Protein AF-A0A7X8LIZ5-F1 (afdb_monomer_lite)

Structure (mmCIF, N/CA/C/O backbone):
data_AF-A0A7X8LIZ5-F1
#
_entry.id   AF-A0A7X8LIZ5-F1
#
loop_
_atom_site.group_PDB
_atom_site.id
_atom_site.type_symbol
_atom_site.label_atom_id
_atom_site.label_alt_id
_atom_site.label_comp_id
_atom_site.label_asym_id
_atom_site.label_entity_id
_atom_site.label_seq_id
_atom_site.pdbx_PDB_ins_code
_atom_site.Cartn_x
_atom_site.Cartn_y
_atom_site.Cartn_z
_atom_site.occupancy
_atom_site.B_iso_or_equiv
_atom_site.auth_seq_id
_atom_site.auth_comp_id
_atom_site.auth_asym_id
_atom_site.auth_atom_id
_atom_site.pdbx_PDB_model_num
ATOM 1 N N . MET A 1 1 ? -57.431 -31.730 31.245 1.00 37.66 1 MET A N 1
ATOM 2 C CA . MET A 1 1 ? -57.256 -30.293 31.539 1.00 37.66 1 MET A CA 1
ATOM 3 C C . MET A 1 1 ? -56.469 -29.709 30.371 1.00 37.66 1 MET A C 1
ATOM 5 O O . MET A 1 1 ? -55.293 -30.008 30.241 1.00 37.66 1 MET A O 1
ATOM 9 N N . ILE A 1 2 ? -57.157 -29.045 29.441 1.00 42.53 2 ILE A N 1
ATOM 10 C CA . ILE A 1 2 ? -56.603 -28.523 28.180 1.00 42.53 2 ILE A CA 1
ATOM 11 C C . ILE A 1 2 ? -56.516 -27.001 28.349 1.00 42.53 2 ILE A C 1
ATOM 13 O O . ILE A 1 2 ? -57.560 -26.400 28.629 1.00 42.53 2 ILE A O 1
ATOM 17 N N . PRO A 1 3 ? -55.340 -26.357 28.233 1.00 37.97 3 PRO A N 1
ATOM 18 C CA . PRO A 1 3 ? -55.280 -24.910 28.277 1.00 37.97 3 PRO A CA 1
ATOM 19 C C . PRO A 1 3 ? -55.725 -24.318 26.941 1.00 37.97 3 PRO A C 1
ATOM 21 O O . PRO A 1 3 ? -55.345 -24.759 25.859 1.00 37.97 3 PRO A O 1
ATOM 24 N N . ARG A 1 4 ? -56.593 -23.322 27.088 1.00 34.84 4 ARG A N 1
ATOM 25 C CA . ARG A 1 4 ? -57.314 -22.575 26.067 1.00 34.84 4 ARG A CA 1
ATOM 26 C C . ARG A 1 4 ? -56.395 -21.556 25.395 1.00 34.84 4 ARG A C 1
ATOM 28 O O . ARG A 1 4 ? -55.631 -20.869 26.066 1.00 34.84 4 ARG A O 1
ATOM 35 N N . HIS A 1 5 ? -56.523 -21.450 24.077 1.00 35.16 5 HIS A N 1
ATOM 36 C CA . HIS A 1 5 ? -55.862 -20.450 23.247 1.00 35.16 5 HIS A CA 1
ATOM 37 C C . HIS A 1 5 ? -56.330 -19.034 23.598 1.00 35.16 5 HIS A C 1
ATOM 39 O O . HIS A 1 5 ? -57.531 -18.776 23.680 1.00 35.16 5 HIS A O 1
ATOM 45 N N . LEU A 1 6 ? -55.371 -18.119 23.749 1.00 29.11 6 LEU A N 1
ATOM 46 C CA . LEU A 1 6 ? -55.603 -16.681 23.806 1.00 29.11 6 LEU A CA 1
ATOM 47 C C . LEU A 1 6 ? -55.170 -16.082 22.462 1.00 29.11 6 LEU A C 1
ATOM 49 O O . LEU A 1 6 ? -53.981 -15.998 22.164 1.00 29.11 6 LEU A O 1
ATOM 53 N N . PHE A 1 7 ? -56.148 -15.713 21.639 1.00 32.91 7 PHE A N 1
ATOM 54 C CA . PHE A 1 7 ? -55.942 -14.906 20.440 1.00 32.91 7 PHE A CA 1
ATOM 55 C C . PHE A 1 7 ? -55.935 -13.432 20.853 1.00 32.91 7 PHE A C 1
ATOM 57 O O . PHE A 1 7 ? -56.940 -12.930 21.352 1.00 32.91 7 PHE A O 1
ATOM 64 N N . ILE A 1 8 ? -54.814 -12.744 20.635 1.00 37.16 8 ILE A N 1
ATOM 65 C CA . ILE A 1 8 ? -54.729 -11.285 20.735 1.00 37.16 8 ILE A CA 1
ATOM 66 C C . ILE A 1 8 ? -54.551 -10.756 19.308 1.00 37.16 8 ILE A C 1
ATOM 68 O O . ILE A 1 8 ? -53.471 -10.924 18.739 1.00 37.16 8 ILE A O 1
ATOM 72 N N . PRO A 1 9 ? -55.571 -10.131 18.695 1.00 36.66 9 PRO A N 1
ATOM 73 C CA . PRO A 1 9 ? -55.380 -9.404 17.458 1.00 36.66 9 PRO A CA 1
ATOM 74 C C . PRO A 1 9 ? -54.796 -8.040 17.831 1.00 36.66 9 PRO A C 1
ATOM 76 O O . PRO A 1 9 ? -55.525 -7.110 18.167 1.00 36.66 9 PRO A O 1
ATOM 79 N N . LEU A 1 10 ? -53.470 -7.915 17.815 1.00 34.19 10 LEU A N 1
ATOM 80 C CA . LEU A 1 10 ? -52.861 -6.594 17.720 1.00 34.19 10 LEU A CA 1
ATOM 81 C C . LEU A 1 10 ? -52.865 -6.209 16.245 1.00 34.19 10 LEU A C 1
ATOM 83 O O . LEU A 1 10 ? -52.198 -6.836 15.426 1.00 34.19 10 LEU A O 1
ATOM 87 N N . PHE A 1 11 ? -53.647 -5.177 15.932 1.00 38.75 11 PHE A N 1
ATOM 88 C CA . PHE A 1 11 ? -53.469 -4.331 14.762 1.00 38.75 11 PHE A CA 1
ATOM 89 C C . PHE A 1 11 ? -51.979 -3.977 14.650 1.00 38.75 11 PHE A C 1
ATOM 91 O O . PHE A 1 11 ? -51.497 -3.040 15.287 1.00 38.75 11 PHE A O 1
ATOM 98 N N . CYS A 1 12 ? -51.225 -4.734 13.855 1.00 33.12 12 CYS A N 1
ATOM 99 C CA . CYS 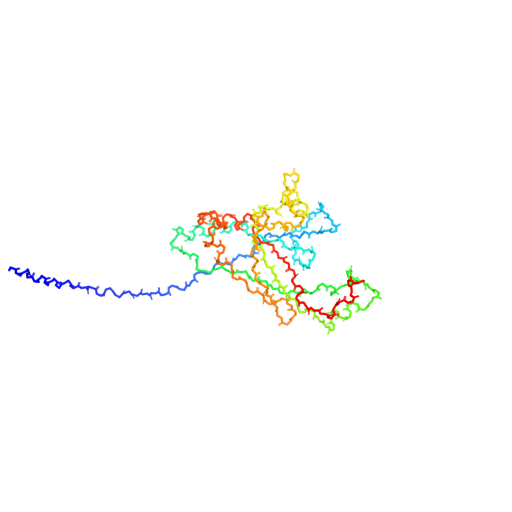A 1 12 ? -49.963 -4.244 13.342 1.00 33.12 12 CYS A CA 1
ATOM 100 C C . CYS A 1 12 ? -50.340 -3.113 12.394 1.00 33.12 12 CYS A C 1
ATOM 102 O O . CYS A 1 12 ? -50.762 -3.352 11.264 1.00 33.12 12 CYS A O 1
ATOM 104 N N . LEU A 1 13 ? -50.210 -1.879 12.882 1.00 34.44 13 LEU A N 1
ATOM 105 C CA . LEU A 1 13 ? -49.850 -0.753 12.037 1.00 34.44 13 LEU A CA 1
ATOM 106 C C . LEU A 1 13 ? -48.760 -1.261 11.094 1.00 34.44 13 LEU A C 1
ATOM 108 O O . LEU A 1 13 ? -47.615 -1.464 11.498 1.00 34.44 13 LEU A O 1
ATOM 112 N N . THR A 1 14 ? -49.133 -1.515 9.845 1.00 38.47 14 THR A N 1
ATOM 113 C CA . THR A 1 14 ? -48.195 -1.531 8.740 1.00 38.47 14 THR A CA 1
ATOM 114 C C . THR A 1 14 ? -47.651 -0.114 8.676 1.00 38.47 14 THR A C 1
ATOM 116 O O . THR A 1 14 ? -48.179 0.737 7.965 1.00 38.47 14 THR A O 1
ATOM 119 N N . LEU A 1 15 ? -46.629 0.170 9.485 1.00 38.16 15 LEU A N 1
ATOM 120 C CA . LEU A 1 15 ? -45.665 1.185 9.117 1.00 38.16 15 LEU A CA 1
ATOM 121 C C . LEU A 1 15 ? -45.219 0.769 7.717 1.00 38.16 15 LEU A C 1
ATOM 123 O O . LEU A 1 15 ? -44.706 -0.347 7.571 1.00 38.16 15 LEU A O 1
ATOM 127 N N . PRO A 1 16 ? -45.437 1.586 6.675 1.00 39.28 16 PRO A N 1
ATOM 128 C CA . PRO A 1 16 ? -44.619 1.420 5.503 1.00 39.28 16 PRO A CA 1
ATOM 129 C C . PRO A 1 16 ? -43.199 1.614 6.027 1.00 39.28 16 PRO A C 1
ATOM 131 O O . PRO A 1 16 ? -42.789 2.719 6.376 1.00 39.28 16 PRO A O 1
ATOM 134 N N . LEU A 1 17 ? -42.448 0.521 6.140 1.00 40.69 17 LEU A N 1
ATOM 135 C CA . LEU A 1 17 ? -41.013 0.590 5.963 1.00 40.69 17 LEU A CA 1
ATOM 136 C C . LEU A 1 17 ? -40.853 1.047 4.515 1.00 40.69 17 LEU A C 1
ATOM 138 O O . LEU A 1 17 ? -40.636 0.255 3.602 1.00 40.69 17 LEU A O 1
ATOM 142 N N . THR A 1 18 ? -41.009 2.349 4.295 1.00 42.28 18 THR A N 1
ATOM 143 C CA . THR A 1 18 ? -40.280 3.052 3.261 1.00 42.28 18 THR A CA 1
ATOM 144 C C . THR A 1 18 ? -38.822 2.841 3.635 1.00 42.28 18 THR A C 1
ATOM 146 O O . THR A 1 18 ? -38.189 3.656 4.303 1.00 42.28 18 THR A O 1
ATOM 149 N N . MET A 1 19 ? -38.298 1.678 3.248 1.00 41.81 19 MET A N 1
ATOM 150 C CA . MET A 1 19 ? -36.897 1.530 2.934 1.00 41.81 19 MET A CA 1
ATOM 151 C C . MET A 1 19 ? -36.655 2.494 1.780 1.00 41.81 19 MET A C 1
ATOM 153 O O . MET A 1 19 ? -36.669 2.115 0.612 1.00 41.81 19 MET A O 1
ATOM 157 N N . PHE A 1 20 ? -36.469 3.770 2.105 1.00 46.03 20 PHE A N 1
ATOM 158 C CA . PHE A 1 20 ? -35.594 4.581 1.295 1.00 46.03 20 PHE A CA 1
ATOM 159 C C . PHE A 1 20 ? -34.259 3.858 1.397 1.00 46.03 20 PHE A C 1
ATOM 161 O O . PHE A 1 20 ? -33.603 3.872 2.439 1.00 46.03 20 PHE A O 1
ATOM 168 N N . ALA A 1 21 ? -33.928 3.094 0.359 1.00 50.50 21 ALA A N 1
ATOM 169 C CA . ALA A 1 21 ? -32.554 2.719 0.124 1.00 50.50 21 ALA A CA 1
ATOM 170 C C . ALA A 1 21 ? -31.825 4.05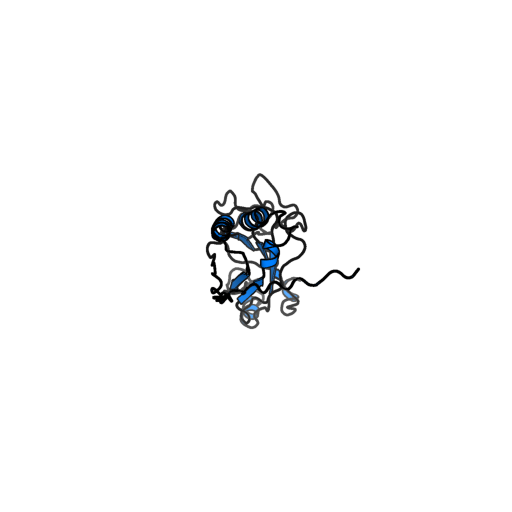1 -0.065 1.00 50.50 21 ALA A C 1
ATOM 172 O O . ALA A 1 21 ? -31.807 4.598 -1.163 1.00 50.50 21 ALA A O 1
ATOM 173 N N . ASN A 1 22 ? -31.351 4.638 1.036 1.00 67.31 22 ASN A N 1
ATOM 174 C CA . ASN A 1 22 ? -30.442 5.764 0.963 1.00 67.31 22 ASN A CA 1
ATOM 175 C C . ASN A 1 22 ? -29.267 5.275 0.126 1.00 67.31 22 ASN A C 1
ATOM 177 O O . ASN A 1 22 ? -28.684 4.231 0.436 1.00 67.31 22 ASN A O 1
ATOM 181 N N . GLU A 1 23 ? -28.978 5.988 -0.961 1.00 77.56 23 GLU A N 1
ATOM 182 C CA . GLU A 1 23 ? -27.804 5.693 -1.767 1.00 77.56 23 GLU A CA 1
ATOM 183 C C . GLU A 1 23 ? -26.573 5.665 -0.851 1.00 77.56 23 GLU A C 1
ATOM 185 O O . GLU A 1 23 ? -26.474 6.482 0.075 1.00 77.56 23 GLU A O 1
ATOM 190 N N . PRO A 1 24 ? -25.659 4.699 -1.047 1.00 86.19 24 PRO A N 1
ATOM 191 C CA . PRO A 1 24 ? -24.475 4.610 -0.215 1.00 86.19 24 PRO A CA 1
ATOM 192 C C . PRO A 1 24 ? -23.662 5.897 -0.361 1.00 86.19 24 PRO A C 1
ATOM 194 O O . PRO A 1 24 ? -23.306 6.299 -1.468 1.00 86.19 24 PRO A O 1
ATOM 197 N N . GLU A 1 25 ? -23.349 6.538 0.764 1.00 92.75 25 GLU A N 1
ATOM 198 C CA . GLU A 1 25 ? -22.439 7.677 0.754 1.00 92.75 25 GLU A CA 1
ATOM 199 C C . GLU A 1 25 ? -21.021 7.194 0.421 1.00 92.75 25 GLU A C 1
ATOM 201 O O . GLU A 1 25 ? -20.479 6.307 1.086 1.00 92.75 25 GLU A O 1
ATOM 206 N N . VAL A 1 26 ? -20.414 7.790 -0.607 1.00 94.31 26 VAL A N 1
ATOM 207 C CA . VAL A 1 26 ? -19.064 7.443 -1.063 1.00 94.31 26 VAL A CA 1
ATOM 208 C C . VAL A 1 26 ? -18.065 8.472 -0.549 1.00 94.31 26 VAL A C 1
ATOM 210 O O . VAL A 1 26 ? -18.098 9.640 -0.932 1.00 94.31 26 VAL A O 1
ATOM 213 N N . LEU A 1 27 ? -17.129 8.017 0.283 1.00 95.00 27 LEU A N 1
ATOM 214 C CA . LEU A 1 27 ? -15.962 8.798 0.683 1.00 95.00 27 LEU A CA 1
ATOM 215 C C . LEU A 1 27 ? -14.810 8.533 -0.289 1.00 95.00 27 LEU A C 1
ATOM 217 O O . LEU A 1 27 ? -14.462 7.379 -0.539 1.00 95.00 27 LEU A O 1
ATOM 221 N N . VAL A 1 28 ? -14.192 9.595 -0.804 1.00 95.50 28 VAL A N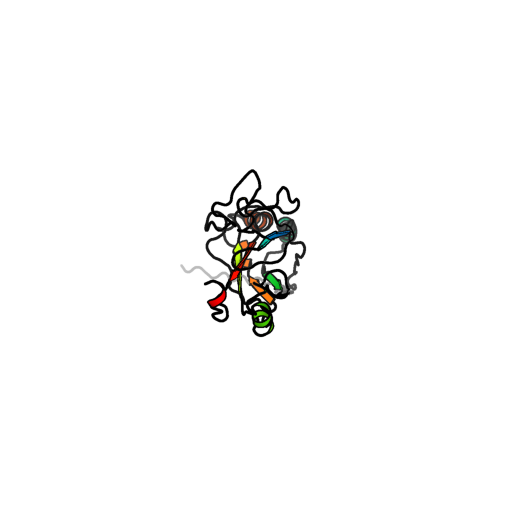 1
ATOM 222 C CA . VAL A 1 28 ? -13.036 9.502 -1.705 1.00 95.50 28 VAL A CA 1
ATOM 223 C C . VAL A 1 28 ? -11.823 10.142 -1.040 1.00 95.50 28 VAL A C 1
ATOM 225 O O . VAL A 1 28 ? -11.833 11.329 -0.723 1.00 95.50 28 VAL A O 1
ATOM 228 N N . PHE A 1 29 ? -10.759 9.359 -0.861 1.00 95.00 29 PHE A N 1
ATOM 229 C CA . PHE A 1 29 ? -9.500 9.813 -0.271 1.00 95.00 29 PHE A CA 1
ATOM 230 C C . PHE A 1 29 ? -8.416 9.893 -1.351 1.00 95.00 29 PHE A C 1
ATOM 232 O O . PHE A 1 29 ? -7.983 8.872 -1.880 1.00 95.00 29 PHE A O 1
ATOM 239 N N . THR A 1 30 ? -7.963 11.106 -1.680 1.00 91.88 30 THR A N 1
ATOM 240 C CA . THR A 1 30 ? -6.926 11.345 -2.708 1.00 91.88 30 THR A CA 1
ATOM 241 C C . THR A 1 30 ? -5.572 11.753 -2.130 1.00 91.88 30 THR A C 1
ATOM 243 O O . THR A 1 30 ? -4.556 11.659 -2.815 1.00 91.88 30 THR A O 1
ATOM 246 N N . ASN A 1 31 ? -5.538 12.190 -0.870 1.00 89.81 31 ASN A N 1
ATOM 247 C CA . ASN A 1 31 ? -4.342 12.712 -0.209 1.00 89.81 31 ASN A CA 1
ATOM 248 C C . ASN A 1 31 ? -3.533 11.580 0.441 1.00 89.81 31 ASN A C 1
ATOM 250 O O . ASN A 1 31 ? -3.369 11.532 1.658 1.00 89.81 31 ASN A O 1
ATOM 254 N N . ALA A 1 32 ? -3.066 10.640 -0.380 1.00 95.62 32 ALA A N 1
ATOM 255 C CA . ALA A 1 32 ? -2.171 9.587 0.078 1.00 95.62 32 ALA A CA 1
ATOM 256 C C . ALA A 1 32 ? -0.762 10.149 0.309 1.00 95.62 32 ALA A C 1
ATOM 258 O O . ALA A 1 32 ? -0.228 10.859 -0.548 1.00 95.62 32 ALA A O 1
ATOM 259 N N . GLN A 1 33 ? -0.138 9.766 1.421 1.00 97.69 33 GLN A N 1
ATOM 260 C CA . GLN A 1 33 ? 1.318 9.789 1.516 1.00 97.69 33 GLN A CA 1
ATOM 261 C C . GLN A 1 33 ? 1.877 8.576 0.781 1.00 97.69 33 GLN A C 1
ATOM 263 O O . GLN A 1 33 ? 1.290 7.491 0.832 1.00 97.69 33 GLN A O 1
ATOM 268 N N . SER A 1 34 ? 3.023 8.753 0.130 1.00 98.00 34 SER A N 1
ATOM 269 C CA . SER A 1 34 ? 3.722 7.674 -0.554 1.00 98.00 34 SER A CA 1
ATOM 270 C C . SER A 1 34 ? 5.219 7.693 -0.279 1.00 98.00 34 SER A C 1
ATOM 272 O O . SER A 1 34 ? 5.790 8.743 0.015 1.00 98.00 34 SER A O 1
ATOM 274 N N . ALA A 1 35 ? 5.849 6.526 -0.363 1.00 98.00 35 ALA A N 1
ATOM 275 C CA . ALA A 1 35 ? 7.298 6.382 -0.321 1.00 98.00 35 ALA A CA 1
ATOM 276 C C . ALA A 1 35 ? 7.727 5.152 -1.122 1.00 98.00 35 ALA A C 1
ATOM 278 O O . ALA A 1 35 ? 7.025 4.145 -1.117 1.00 98.00 35 ALA A O 1
ATOM 279 N N . VAL A 1 36 ? 8.878 5.204 -1.786 1.00 97.56 36 VAL A N 1
ATOM 280 C CA . VAL A 1 36 ? 9.470 4.029 -2.446 1.00 97.56 36 VAL A CA 1
ATOM 281 C C . VAL A 1 36 ? 10.646 3.516 -1.626 1.00 97.56 36 VAL A C 1
ATOM 283 O O . VAL A 1 36 ? 11.445 4.303 -1.125 1.00 97.56 36 VAL A O 1
ATOM 286 N N . LEU A 1 37 ? 10.762 2.195 -1.490 1.00 97.62 37 LEU A N 1
ATOM 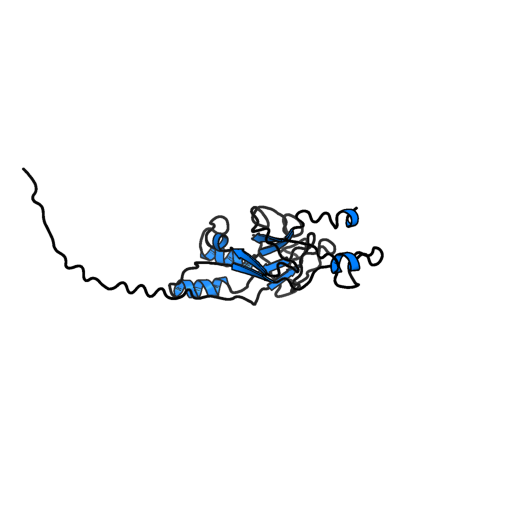287 C CA . LEU A 1 37 ? 11.938 1.578 -0.874 1.00 97.62 37 LEU A CA 1
ATOM 288 C C . LEU A 1 37 ? 12.886 1.093 -1.973 1.00 97.62 37 LEU A C 1
ATOM 290 O O . LEU A 1 37 ? 12.453 0.394 -2.888 1.00 97.62 37 LEU A O 1
ATOM 294 N N . ASP A 1 38 ? 14.172 1.438 -1.877 1.00 94.69 38 ASP A N 1
ATOM 295 C CA . ASP A 1 38 ? 15.170 1.096 -2.895 1.00 94.69 38 ASP A CA 1
ATOM 296 C C . ASP A 1 38 ? 16.280 0.183 -2.342 1.00 94.69 38 ASP A C 1
ATOM 298 O O . ASP A 1 38 ? 17.106 0.635 -1.545 1.00 94.69 38 ASP A O 1
ATOM 302 N N . PRO A 1 39 ? 16.371 -1.087 -2.786 1.00 92.75 39 PRO A N 1
ATOM 303 C CA . PRO A 1 39 ? 17.443 -1.989 -2.375 1.00 92.75 39 PRO A CA 1
ATOM 304 C C . PRO A 1 39 ? 18.811 -1.622 -2.965 1.00 92.75 39 PRO A C 1
ATOM 306 O O . PRO A 1 39 ? 19.797 -2.274 -2.631 1.00 92.75 39 PRO A O 1
ATOM 309 N N . ALA A 1 40 ? 18.916 -0.630 -3.852 1.00 91.44 40 ALA A N 1
ATOM 310 C CA . ALA A 1 40 ? 20.209 -0.104 -4.291 1.00 91.44 40 ALA A CA 1
ATOM 311 C C . ALA A 1 40 ? 20.746 0.994 -3.355 1.00 91.44 40 ALA A C 1
ATOM 313 O O . ALA A 1 40 ? 21.952 1.223 -3.312 1.00 91.44 40 ALA A O 1
ATOM 314 N N . ASN A 1 41 ? 19.869 1.650 -2.588 1.00 93.25 41 ASN A N 1
ATOM 315 C CA . ASN A 1 41 ? 20.193 2.791 -1.733 1.00 93.25 41 ASN A CA 1
ATOM 316 C C . ASN A 1 41 ? 19.534 2.607 -0.359 1.00 93.25 41 ASN A C 1
ATOM 318 O O . ASN A 1 41 ? 18.494 3.194 -0.065 1.00 93.25 41 ASN A O 1
ATOM 322 N N . TRP A 1 42 ? 20.128 1.752 0.478 1.00 92.69 42 TRP A N 1
ATOM 323 C CA . TRP A 1 42 ? 19.413 1.144 1.606 1.00 92.69 42 TRP A CA 1
ATOM 324 C C . TRP A 1 42 ? 18.918 2.134 2.671 1.00 92.69 42 TRP A C 1
ATOM 326 O O . TRP A 1 42 ? 17.882 1.906 3.297 1.00 92.69 42 TRP A O 1
ATOM 336 N N . ASP A 1 43 ? 19.646 3.232 2.859 1.00 93.31 43 ASP A N 1
ATOM 337 C CA . ASP A 1 43 ? 19.364 4.241 3.883 1.00 93.31 43 ASP A CA 1
ATOM 338 C C . ASP A 1 43 ? 18.799 5.543 3.295 1.00 93.31 43 ASP A C 1
ATOM 340 O O . ASP A 1 43 ? 18.560 6.501 4.027 1.00 93.31 43 ASP A O 1
ATOM 344 N N . ALA A 1 44 ? 18.567 5.591 1.979 1.00 95.50 44 ALA A N 1
ATOM 345 C CA . ALA A 1 44 ? 17.983 6.753 1.326 1.00 95.50 44 ALA A CA 1
ATOM 346 C C . ALA A 1 44 ? 16.445 6.665 1.349 1.00 95.50 44 ALA A C 1
ATOM 348 O O . ALA A 1 44 ? 15.883 5.669 0.883 1.00 95.50 44 ALA A O 1
ATOM 349 N N . PRO A 1 45 ? 15.743 7.688 1.865 1.00 96.44 45 PRO A N 1
ATOM 350 C CA . PRO A 1 45 ? 14.294 7.772 1.756 1.00 96.44 45 PRO A CA 1
ATOM 351 C C . PRO A 1 45 ? 13.863 8.359 0.402 1.00 96.44 45 PRO A C 1
ATOM 353 O O . PRO A 1 45 ? 14.494 9.279 -0.120 1.00 96.44 45 PRO A O 1
ATOM 356 N N . TYR A 1 46 ? 12.732 7.885 -0.128 1.00 96.75 46 TYR A N 1
ATOM 357 C CA . TYR A 1 46 ? 12.127 8.391 -1.370 1.00 96.75 46 TYR A CA 1
ATOM 358 C C . TYR A 1 46 ? 10.650 8.775 -1.161 1.00 96.75 46 TYR A C 1
ATOM 360 O O . TYR A 1 46 ? 9.758 8.102 -1.690 1.00 96.75 46 TYR A O 1
ATOM 368 N N . PRO A 1 47 ? 10.356 9.811 -0.351 1.00 97.31 47 PRO A N 1
ATOM 369 C CA . PRO A 1 47 ? 8.988 10.245 -0.082 1.00 97.31 47 PRO A CA 1
ATOM 370 C C . PRO A 1 47 ? 8.342 10.869 -1.327 1.00 97.31 47 PRO A C 1
ATOM 372 O O . PRO A 1 47 ? 9.018 11.448 -2.173 1.00 97.31 47 PRO A O 1
ATOM 375 N N . ASN A 1 48 ? 7.015 10.792 -1.419 1.00 95.25 48 ASN A N 1
ATOM 376 C CA . ASN A 1 48 ? 6.174 11.325 -2.503 1.00 95.25 48 ASN A CA 1
ATOM 377 C C . ASN A 1 48 ? 6.380 10.689 -3.889 1.00 95.25 48 ASN A C 1
ATOM 379 O O . ASN A 1 48 ? 5.672 11.040 -4.835 1.00 95.25 48 ASN A O 1
ATOM 383 N N . GLU A 1 49 ? 7.279 9.713 -4.012 1.00 94.06 49 GLU A N 1
ATOM 384 C CA . GLU A 1 49 ? 7.417 8.905 -5.220 1.00 94.06 49 GLU A CA 1
ATOM 385 C C . GLU A 1 49 ? 6.198 7.994 -5.425 1.00 94.06 49 GLU A C 1
ATOM 387 O O . GLU A 1 49 ? 5.546 7.566 -4.469 1.00 94.06 49 GLU A O 1
ATOM 392 N N . ARG A 1 50 ? 5.861 7.718 -6.691 1.00 92.88 50 ARG A N 1
ATOM 393 C CA . ARG A 1 50 ? 4.635 6.992 -7.091 1.00 92.88 50 ARG A CA 1
ATOM 394 C C . ARG A 1 50 ? 4.895 5.916 -8.143 1.00 92.88 50 ARG A C 1
ATOM 396 O O . ARG A 1 50 ? 4.090 5.701 -9.045 1.00 92.88 50 ARG A O 1
ATOM 403 N N . TYR A 1 51 ? 6.040 5.253 -8.049 1.00 92.19 51 TYR A N 1
ATOM 404 C CA . TYR A 1 51 ? 6.397 4.138 -8.920 1.00 92.19 51 TYR A CA 1
ATOM 405 C C . TYR A 1 51 ? 6.688 2.890 -8.093 1.00 92.19 51 TYR A C 1
ATOM 407 O O . TYR A 1 51 ? 7.029 2.981 -6.921 1.00 92.19 51 TYR A O 1
ATOM 415 N N . PHE A 1 52 ? 6.560 1.723 -8.713 1.00 93.12 52 PHE A N 1
ATOM 416 C CA . PHE A 1 52 ? 6.982 0.455 -8.133 1.00 93.12 52 PHE A CA 1
ATOM 417 C C . PHE A 1 52 ? 7.365 -0.526 -9.234 1.00 93.12 52 PHE A C 1
ATOM 419 O O . PHE A 1 52 ? 6.890 -0.432 -10.370 1.00 93.12 52 PHE A O 1
ATOM 426 N N . ASP A 1 53 ? 8.192 -1.496 -8.874 1.00 89.06 53 ASP A N 1
ATOM 427 C CA . ASP A 1 53 ? 8.548 -2.631 -9.717 1.00 89.06 53 ASP A CA 1
ATOM 428 C C . ASP A 1 53 ? 8.748 -3.893 -8.859 1.00 89.06 53 ASP A C 1
ATOM 430 O O . ASP A 1 53 ? 8.180 -4.009 -7.770 1.00 89.06 53 ASP A O 1
ATOM 434 N N . ALA A 1 54 ? 9.446 -4.896 -9.394 1.00 85.75 54 ALA A N 1
ATOM 435 C CA . ALA A 1 54 ? 9.667 -6.171 -8.721 1.00 85.75 54 ALA A CA 1
ATOM 436 C C . ALA A 1 54 ? 10.692 -6.077 -7.573 1.00 85.75 54 ALA A C 1
ATOM 438 O O . ALA A 1 54 ? 10.699 -6.931 -6.689 1.00 85.75 54 ALA A O 1
ATOM 439 N N . LEU A 1 55 ? 11.548 -5.054 -7.581 1.00 86.56 55 LEU A N 1
ATOM 440 C CA . LEU A 1 55 ? 12.608 -4.821 -6.599 1.00 86.56 55 LEU A CA 1
ATOM 441 C C . LEU A 1 55 ? 12.275 -3.660 -5.658 1.00 86.56 55 LEU A C 1
ATOM 443 O O . LEU A 1 55 ? 12.651 -3.697 -4.488 1.00 86.56 55 LEU A O 1
ATOM 447 N N . ARG A 1 56 ? 11.580 -2.637 -6.163 1.00 93.19 56 ARG A N 1
ATOM 448 C CA . ARG A 1 56 ? 11.263 -1.398 -5.444 1.00 93.19 56 ARG A CA 1
ATOM 449 C C . ARG A 1 56 ? 9.770 -1.331 -5.129 1.00 93.19 56 ARG A C 1
ATOM 451 O O . ARG A 1 56 ? 8.985 -1.000 -6.025 1.00 93.19 56 ARG A O 1
ATOM 458 N N . PRO A 1 57 ? 9.344 -1.655 -3.896 1.00 96.38 57 PRO A N 1
ATOM 459 C CA . PRO A 1 57 ? 7.954 -1.494 -3.509 1.00 96.38 57 PRO A CA 1
ATOM 460 C C . PRO A 1 57 ? 7.583 -0.028 -3.309 1.00 96.38 57 PRO A C 1
ATOM 462 O O . PRO A 1 57 ? 8.365 0.762 -2.776 1.00 96.38 57 PRO A O 1
ATOM 465 N N . LEU A 1 58 ? 6.332 0.284 -3.630 1.00 98.06 58 LEU A N 1
ATOM 466 C CA . LEU A 1 58 ? 5.671 1.522 -3.230 1.00 98.06 58 LEU A CA 1
ATOM 467 C C . LEU A 1 58 ? 4.924 1.295 -1.916 1.00 98.06 58 LEU A C 1
ATOM 469 O O . LEU A 1 58 ? 4.140 0.355 -1.801 1.00 98.06 58 LEU A O 1
ATOM 473 N N . LEU A 1 59 ? 5.119 2.176 -0.947 1.00 98.62 59 LEU A N 1
ATOM 474 C CA . LEU A 1 59 ? 4.290 2.283 0.245 1.00 98.62 59 LEU A CA 1
ATOM 475 C C . LEU A 1 59 ? 3.265 3.395 0.035 1.00 98.62 59 LEU A C 1
ATOM 477 O O . LEU A 1 59 ? 3.615 4.466 -0.464 1.00 98.62 59 LEU A O 1
ATOM 481 N N . ILE A 1 60 ? 2.016 3.158 0.431 1.00 98.25 60 ILE A N 1
ATOM 482 C CA . ILE A 1 60 ? 0.968 4.185 0.480 1.00 98.25 60 ILE A CA 1
ATOM 483 C C . ILE A 1 60 ? 0.211 4.129 1.802 1.00 98.25 60 ILE A C 1
ATOM 485 O O . ILE A 1 60 ? -0.078 3.048 2.313 1.00 98.25 60 ILE A O 1
ATOM 489 N N . ARG A 1 61 ? -0.131 5.291 2.354 1.00 97.44 61 ARG A N 1
ATOM 490 C CA . ARG A 1 61 ? -1.021 5.412 3.518 1.00 97.44 61 ARG A CA 1
ATOM 491 C C . ARG A 1 61 ? -1.879 6.668 3.401 1.00 97.44 61 ARG A C 1
ATOM 493 O O . ARG A 1 61 ? -1.560 7.565 2.621 1.00 97.44 61 ARG A O 1
ATOM 500 N N . TYR A 1 62 ? -2.952 6.741 4.182 1.00 97.06 62 TYR A N 1
ATOM 501 C CA . TYR A 1 62 ? -3.944 7.818 4.100 1.00 97.06 62 TYR A CA 1
ATOM 502 C C . TYR A 1 62 ? -4.136 8.485 5.467 1.00 97.06 62 TYR A C 1
ATOM 504 O O . TYR A 1 62 ? -5.063 8.114 6.186 1.00 97.06 62 TYR A O 1
ATOM 512 N N . PRO A 1 63 ? -3.280 9.450 5.849 1.00 96.50 63 PRO A N 1
ATOM 513 C CA . PRO A 1 63 ? -3.433 10.162 7.116 1.00 96.50 63 PRO A CA 1
ATOM 514 C C . PRO A 1 63 ? -4.819 10.818 7.245 1.00 96.50 63 PRO A C 1
ATOM 516 O O . PRO A 1 63 ? -5.312 11.423 6.292 1.00 96.50 63 PRO A O 1
ATOM 519 N N . GLY A 1 64 ? -5.451 10.700 8.415 1.00 95.75 64 GLY A N 1
ATOM 520 C CA . GLY A 1 64 ? -6.780 11.252 8.713 1.00 95.75 64 GLY A CA 1
ATOM 521 C C . GLY A 1 64 ? -7.980 10.404 8.261 1.00 95.75 64 GLY A C 1
ATOM 522 O O . GLY A 1 64 ? -9.128 10.756 8.571 1.00 95.75 64 GLY A O 1
ATOM 523 N N . ILE A 1 65 ? -7.760 9.287 7.552 1.00 96.31 65 ILE A N 1
ATOM 524 C CA . ILE A 1 65 ? -8.841 8.388 7.117 1.00 96.31 65 ILE A CA 1
ATOM 525 C C . ILE A 1 65 ? -9.603 7.786 8.303 1.00 96.31 65 ILE A C 1
ATOM 527 O O . ILE A 1 65 ? -10.831 7.675 8.253 1.00 96.31 65 ILE A O 1
ATOM 531 N N . ALA A 1 66 ? -8.905 7.432 9.384 1.00 95.94 66 ALA A N 1
ATOM 532 C CA . ALA A 1 66 ? -9.507 6.820 10.556 1.00 95.94 66 ALA A CA 1
ATOM 533 C C . ALA A 1 66 ? -10.488 7.788 11.210 1.00 95.94 66 ALA A C 1
ATOM 535 O O . ALA A 1 66 ? -11.631 7.408 11.458 1.00 95.94 66 ALA A O 1
ATOM 536 N N . GLN A 1 67 ? -10.079 9.042 11.430 1.00 96.12 67 GLN A N 1
ATOM 537 C CA . GLN A 1 67 ? -10.953 10.048 12.032 1.00 96.12 67 GLN A CA 1
ATOM 538 C C . GLN A 1 67 ? -12.183 10.312 11.156 1.00 96.12 67 GLN A C 1
ATOM 540 O O . GLN A 1 67 ? -13.304 10.270 11.653 1.00 96.12 67 GLN A O 1
ATOM 545 N N . THR A 1 68 ? -11.991 10.469 9.842 1.00 96.56 68 THR A N 1
ATOM 546 C CA . THR A 1 68 ? -13.099 10.727 8.905 1.00 96.56 68 THR A CA 1
ATOM 547 C C . THR A 1 68 ? -14.133 9.595 8.924 1.00 96.56 68 THR A C 1
ATOM 549 O O . THR A 1 68 ? -15.338 9.845 8.961 1.00 96.56 68 THR A O 1
ATOM 552 N N . ILE A 1 69 ? -13.682 8.335 8.935 1.00 95.25 69 ILE A N 1
ATOM 553 C CA . ILE A 1 69 ? -14.587 7.181 9.025 1.00 95.25 69 ILE A CA 1
ATOM 554 C C . ILE A 1 69 ? -15.271 7.136 10.396 1.00 95.25 69 ILE A C 1
ATOM 556 O O . ILE A 1 69 ? -16.476 6.901 10.461 1.00 95.25 69 ILE A O 1
ATOM 560 N N . ARG A 1 70 ? -14.543 7.394 11.489 1.00 94.75 70 ARG A N 1
ATOM 561 C CA . ARG A 1 70 ? -15.114 7.418 12.846 1.00 94.75 70 ARG A CA 1
ATOM 562 C C . ARG A 1 70 ? -16.214 8.462 12.998 1.00 94.75 70 ARG A C 1
ATOM 564 O O . ARG A 1 70 ? -17.224 8.164 13.634 1.00 94.75 70 ARG A O 1
ATOM 571 N N . ASP A 1 71 ? -16.055 9.633 12.393 1.00 95.88 71 ASP A N 1
ATOM 572 C CA . ASP A 1 71 ? -17.072 10.687 12.415 1.00 95.88 71 ASP A CA 1
ATOM 573 C C . ASP A 1 71 ? -18.349 10.243 11.684 1.00 95.88 71 ASP A C 1
ATOM 575 O O . ASP A 1 71 ? -19.462 10.473 12.163 1.00 95.88 71 ASP A O 1
ATOM 579 N N . LYS A 1 72 ? -18.210 9.515 10.568 1.00 94.75 72 LYS A N 1
ATOM 580 C CA . LYS A 1 72 ? -19.350 8.905 9.867 1.00 94.75 72 LYS A CA 1
ATOM 581 C C . LYS A 1 72 ? -20.000 7.781 10.664 1.00 94.75 72 LYS A C 1
ATOM 583 O O . LYS A 1 72 ? -21.226 7.725 10.740 1.00 94.75 72 LYS A O 1
ATOM 588 N N . GLU A 1 73 ? -19.215 6.921 11.305 1.00 93.56 73 GLU A N 1
ATOM 589 C CA . GLU A 1 73 ? -19.752 5.887 12.196 1.00 93.56 73 GLU A CA 1
ATOM 590 C C . GLU A 1 73 ? -20.543 6.498 13.363 1.00 93.56 73 GLU A C 1
ATOM 592 O O . GLU A 1 73 ? -21.620 6.008 13.703 1.00 93.56 73 GLU A O 1
ATOM 597 N N . ALA A 1 74 ? -20.060 7.602 13.943 1.00 94.06 74 ALA A N 1
ATOM 598 C CA . ALA A 1 74 ? -20.772 8.337 14.990 1.00 94.06 74 ALA A CA 1
ATOM 599 C C . ALA A 1 74 ? -22.100 8.942 14.493 1.00 94.06 74 ALA A C 1
ATOM 601 O O . ALA A 1 74 ? -23.053 9.044 15.264 1.00 94.06 74 ALA A O 1
ATOM 602 N N . ALA A 1 75 ? -22.188 9.278 13.204 1.00 94.38 75 ALA A N 1
ATOM 603 C CA . ALA A 1 75 ? -23.418 9.706 12.539 1.00 94.38 75 ALA A CA 1
ATOM 604 C C . ALA A 1 75 ? -24.348 8.541 12.129 1.00 94.38 75 ALA A C 1
ATOM 606 O O . ALA A 1 75 ? -25.365 8.770 11.475 1.00 94.38 75 ALA A O 1
ATOM 607 N N . GLY A 1 76 ? -24.031 7.297 12.509 1.00 94.00 76 GLY A N 1
ATOM 608 C CA . GLY A 1 76 ? -24.866 6.116 12.262 1.00 94.00 76 GLY A CA 1
ATOM 609 C C . GLY A 1 76 ? -24.565 5.372 10.960 1.00 94.00 76 GLY A C 1
ATOM 610 O O . GLY A 1 76 ? -25.281 4.426 10.622 1.00 94.00 76 GLY A O 1
ATOM 611 N N . PHE A 1 77 ? -23.514 5.755 10.232 1.00 92.38 77 PHE A N 1
ATOM 612 C CA . PHE A 1 77 ? -23.065 5.015 9.054 1.00 92.38 77 PHE A CA 1
ATOM 613 C C . PHE A 1 77 ? -22.261 3.771 9.450 1.00 92.38 77 PHE A C 1
ATOM 615 O O . PHE A 1 77 ? -21.744 3.648 10.559 1.00 92.38 77 PHE A O 1
ATOM 622 N N . ARG A 1 78 ? -22.122 2.838 8.508 1.00 91.12 78 ARG A N 1
ATOM 623 C CA . ARG A 1 78 ? -21.202 1.703 8.617 1.00 91.12 78 ARG A CA 1
ATOM 624 C C . ARG A 1 78 ? -20.398 1.573 7.334 1.00 91.12 78 ARG A C 1
ATOM 626 O O . ARG A 1 78 ? -20.912 1.864 6.256 1.00 91.12 78 ARG A O 1
ATOM 633 N N . VAL A 1 79 ? -19.167 1.087 7.447 1.00 91.31 79 VAL A N 1
ATOM 634 C CA . VAL A 1 79 ? -18.351 0.755 6.277 1.00 91.31 79 VAL A CA 1
ATOM 635 C C . VAL A 1 79 ? -18.939 -0.479 5.593 1.00 91.31 79 VAL A C 1
ATOM 637 O O . VAL A 1 79 ? -18.932 -1.568 6.165 1.00 91.31 79 VAL A O 1
ATOM 640 N N . ASP A 1 80 ? -19.450 -0.298 4.377 1.00 93.12 80 ASP A N 1
ATOM 641 C CA . ASP A 1 80 ? -19.967 -1.390 3.543 1.00 93.12 80 ASP A CA 1
ATOM 642 C C . ASP A 1 80 ? -18.883 -1.954 2.613 1.00 93.12 80 ASP A C 1
ATOM 644 O O . ASP A 1 80 ? -18.673 -3.164 2.541 1.00 93.12 80 ASP A O 1
ATOM 648 N N . LYS A 1 81 ? -18.132 -1.061 1.955 1.00 94.81 81 LYS A N 1
ATOM 649 C CA . LYS A 1 81 ? -17.096 -1.408 0.984 1.00 94.81 81 LYS A CA 1
ATOM 650 C C . LYS A 1 81 ? -15.916 -0.447 1.077 1.00 94.81 81 LYS A C 1
ATOM 652 O O . LYS A 1 81 ? -16.105 0.759 1.211 1.00 94.81 81 LYS A O 1
ATOM 657 N N . VAL A 1 82 ? -14.704 -0.982 0.951 1.00 96.12 82 VAL A N 1
ATOM 658 C CA . VAL A 1 82 ? -13.471 -0.201 0.790 1.00 96.12 82 VAL A CA 1
ATOM 659 C C . VAL A 1 82 ? -12.715 -0.712 -0.425 1.00 96.12 82 VAL A C 1
ATOM 661 O O . VAL A 1 82 ? -12.451 -1.911 -0.538 1.00 96.12 82 VAL A O 1
ATOM 664 N N . GLU A 1 83 ? -12.346 0.197 -1.323 1.00 97.00 83 GLU A N 1
ATOM 665 C CA . GLU A 1 83 ? -11.570 -0.115 -2.519 1.00 97.00 83 GLU A CA 1
ATOM 666 C C . GLU A 1 83 ? -10.370 0.809 -2.668 1.00 97.00 83 GLU A C 1
ATOM 668 O O . GLU A 1 83 ? -10.441 2.001 -2.379 1.00 97.00 83 GLU A O 1
ATOM 673 N N . LEU A 1 84 ? -9.280 0.243 -3.177 1.00 97.50 84 LEU A N 1
ATOM 674 C CA . LEU A 1 84 ? -8.160 0.999 -3.714 1.00 97.50 84 LEU A CA 1
ATOM 675 C C . LEU A 1 84 ? -8.150 0.855 -5.231 1.00 97.50 84 LEU A C 1
ATOM 677 O O . LEU A 1 84 ? -8.167 -0.261 -5.753 1.00 97.50 84 LEU A O 1
ATOM 681 N N . SER A 1 85 ? -8.083 1.992 -5.918 1.00 96.69 85 SER A N 1
ATOM 682 C CA . SER A 1 85 ? -7.903 2.065 -7.363 1.00 96.69 85 SER A CA 1
ATOM 683 C C . SER A 1 85 ? -6.480 2.500 -7.684 1.00 96.69 85 SER A C 1
ATOM 685 O O . SER A 1 85 ? -6.037 3.554 -7.229 1.00 96.69 85 SER A O 1
ATOM 687 N N . LEU A 1 86 ? -5.770 1.692 -8.467 1.00 96.38 86 LEU A N 1
ATOM 688 C CA . LEU A 1 86 ? -4.499 2.071 -9.073 1.00 96.38 86 LEU A CA 1
ATOM 689 C C . LEU A 1 86 ? -4.724 2.373 -10.549 1.00 96.38 86 LEU A C 1
ATOM 691 O O . LEU A 1 86 ? -5.321 1.564 -11.261 1.00 96.38 86 LEU A O 1
ATOM 695 N N . THR A 1 87 ? -4.193 3.502 -11.006 1.00 95.00 87 THR A N 1
ATOM 696 C CA . THR A 1 87 ? -4.225 3.899 -12.414 1.00 95.00 87 THR A CA 1
ATOM 697 C C . THR A 1 87 ? -2.834 3.757 -13.010 1.00 95.00 87 THR A C 1
ATOM 699 O O . THR A 1 87 ? -1.857 4.268 -12.470 1.00 95.00 87 THR A O 1
ATOM 702 N N . TRP A 1 88 ? -2.738 3.052 -14.131 1.00 92.31 88 TRP A N 1
ATOM 703 C CA . TRP A 1 88 ? -1.508 2.934 -14.896 1.00 92.31 88 TRP A CA 1
ATOM 704 C C . TRP A 1 88 ? -1.252 4.239 -15.648 1.00 92.31 88 TRP A C 1
ATOM 706 O O . TRP A 1 88 ? -2.086 4.670 -16.446 1.00 92.31 88 TRP A O 1
ATOM 716 N N . GLU A 1 89 ? -0.085 4.840 -15.425 1.00 88.69 89 GLU A N 1
ATOM 717 C CA . GLU A 1 89 ? 0.352 6.032 -16.160 1.00 88.69 89 GLU A CA 1
ATOM 718 C C . GLU A 1 89 ? 1.376 5.693 -17.246 1.00 88.69 89 GLU A C 1
ATOM 720 O O . GLU A 1 89 ? 1.228 6.090 -18.401 1.00 88.69 89 GLU A O 1
ATOM 725 N N . ARG A 1 90 ? 2.433 4.961 -16.873 1.00 82.62 90 ARG A N 1
ATOM 726 C CA . ARG A 1 90 ? 3.551 4.604 -17.755 1.00 82.62 90 ARG A CA 1
ATOM 727 C C . ARG A 1 90 ? 4.270 3.345 -17.273 1.00 82.62 90 ARG A C 1
ATOM 729 O O . ARG A 1 90 ? 4.100 2.921 -16.134 1.00 82.62 90 ARG A O 1
ATOM 736 N N . GLN A 1 91 ? 5.117 2.782 -18.133 1.00 76.38 91 GLN A N 1
ATOM 737 C CA . GLN A 1 91 ? 5.977 1.637 -17.821 1.00 76.38 91 GLN A CA 1
ATOM 738 C C . GLN A 1 91 ? 7.451 2.061 -17.667 1.00 76.38 91 GLN A C 1
ATOM 740 O O . GLN A 1 91 ? 7.921 2.976 -18.346 1.00 76.38 91 GLN A O 1
ATOM 745 N N . GLU A 1 92 ? 8.186 1.378 -16.782 1.00 65.31 92 GLU A N 1
ATOM 746 C CA . GLU A 1 92 ? 9.651 1.462 -16.694 1.00 65.31 92 GLU A CA 1
ATOM 747 C C . GLU A 1 92 ? 10.307 1.185 -18.064 1.00 65.31 92 GLU A C 1
ATOM 749 O O . GLU A 1 92 ? 9.830 0.352 -18.831 1.00 65.31 92 GLU A O 1
ATOM 754 N N . GLY A 1 93 ? 11.382 1.907 -18.399 1.00 54.91 93 GLY A N 1
ATOM 755 C CA . GLY A 1 93 ? 12.059 1.792 -19.701 1.00 54.91 93 GLY A CA 1
ATOM 756 C C . GLY A 1 93 ? 11.499 2.698 -20.807 1.00 54.91 93 GLY A C 1
ATOM 757 O O . GLY A 1 93 ? 12.131 2.858 -21.848 1.00 54.91 93 GLY A O 1
ATOM 758 N N . ALA A 1 94 ? 10.385 3.402 -20.580 1.00 49.03 94 ALA A N 1
ATOM 759 C CA . ALA A 1 94 ? 9.861 4.407 -21.517 1.00 49.03 94 ALA A CA 1
ATOM 760 C C . ALA A 1 94 ? 10.659 5.740 -21.530 1.00 49.03 94 ALA A C 1
ATOM 762 O O . ALA A 1 94 ? 10.118 6.786 -21.886 1.00 4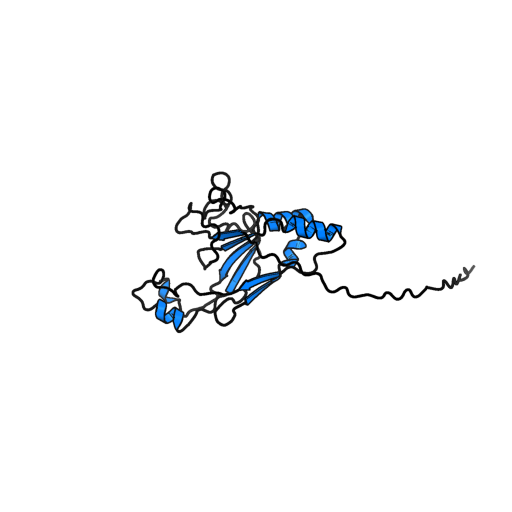9.03 94 ALA A O 1
ATOM 763 N N . GLY A 1 95 ? 11.947 5.725 -21.159 1.00 43.12 95 GLY A N 1
ATOM 764 C CA . GLY A 1 95 ? 12.832 6.893 -21.133 1.00 43.12 95 GLY A CA 1
ATOM 765 C C . GLY A 1 95 ? 14.323 6.507 -21.147 1.00 43.12 95 GLY A C 1
ATOM 766 O O . GLY A 1 95 ? 14.677 5.420 -20.689 1.00 43.12 95 GLY A O 1
ATOM 767 N N . PRO A 1 96 ? 15.220 7.380 -21.646 1.00 39.56 96 PRO A N 1
ATOM 768 C CA . PRO A 1 96 ? 16.622 7.049 -21.949 1.00 39.56 96 PRO A CA 1
ATOM 769 C C . PRO A 1 96 ? 17.520 6.752 -20.731 1.00 39.56 96 PRO A C 1
ATOM 771 O O . PRO A 1 96 ? 18.701 6.480 -20.905 1.00 39.56 96 PRO A O 1
ATOM 774 N N . GLN A 1 97 ? 16.998 6.814 -19.504 1.00 42.81 97 GLN A N 1
ATOM 775 C CA . GLN A 1 97 ? 17.814 6.890 -18.284 1.00 42.81 97 GLN A CA 1
ATOM 776 C C . GLN A 1 97 ? 17.956 5.577 -17.500 1.00 42.81 97 GLN A C 1
ATOM 778 O O . GLN A 1 97 ? 18.790 5.525 -16.602 1.00 42.81 97 GLN A O 1
ATOM 783 N N . ARG A 1 98 ? 17.158 4.532 -17.775 1.00 44.16 98 ARG A N 1
ATOM 784 C CA . ARG A 1 98 ? 17.168 3.307 -16.939 1.00 44.16 98 ARG A CA 1
ATOM 785 C C . ARG A 1 98 ? 17.109 1.969 -17.683 1.00 44.16 98 ARG A C 1
ATOM 787 O O . ARG A 1 98 ? 17.328 0.937 -17.059 1.00 44.16 98 ARG A O 1
ATOM 794 N N . GLY A 1 99 ? 16.883 1.956 -18.997 1.00 45.88 99 GLY A N 1
ATOM 795 C CA . GLY A 1 99 ? 17.153 0.765 -19.807 1.00 45.88 99 GLY A CA 1
ATOM 796 C C . GLY A 1 99 ? 18.660 0.620 -20.010 1.00 45.88 99 GLY A C 1
ATOM 797 O O . GLY A 1 99 ? 19.339 1.632 -20.175 1.00 45.88 99 GLY A O 1
ATOM 798 N N . ARG A 1 100 ? 19.202 -0.607 -20.024 1.00 47.06 100 ARG A N 1
ATOM 799 C CA . ARG A 1 100 ? 20.547 -0.845 -20.577 1.00 47.06 100 ARG A CA 1
ATOM 800 C C . ARG A 1 100 ? 20.530 -0.335 -22.019 1.00 47.06 100 ARG A C 1
ATOM 802 O O . ARG A 1 100 ? 20.078 -1.032 -22.925 1.00 47.06 100 ARG A O 1
ATOM 809 N N . SER A 1 101 ? 20.992 0.893 -22.213 1.00 46.62 101 SER A N 1
ATOM 810 C CA . SER A 1 101 ? 20.875 1.683 -23.442 1.00 46.62 101 SER A CA 1
ATOM 811 C C . SER A 1 101 ? 21.611 1.077 -24.643 1.00 46.62 101 SER A C 1
ATOM 813 O O . SER A 1 101 ? 21.544 1.627 -25.733 1.00 46.62 101 SER A O 1
ATOM 815 N N . GLY A 1 102 ? 22.275 -0.071 -24.467 1.00 47.50 102 GLY A N 1
ATOM 816 C CA . GLY A 1 102 ? 23.019 -0.781 -25.506 1.00 47.50 102 GLY A CA 1
ATOM 817 C C . GLY A 1 102 ? 22.387 -2.067 -26.053 1.00 47.50 102 GLY A C 1
ATOM 818 O O . GLY A 1 102 ? 23.049 -2.727 -26.841 1.00 47.50 102 GLY A O 1
ATOM 819 N N . TRP A 1 103 ? 21.168 -2.461 -25.650 1.00 47.59 103 TRP A N 1
ATOM 820 C CA . TRP A 1 103 ? 20.610 -3.789 -26.002 1.00 47.59 103 TRP A CA 1
ATOM 821 C C . TRP A 1 103 ? 19.205 -3.774 -26.633 1.00 47.59 103 TRP A C 1
ATOM 823 O O . TRP A 1 103 ? 18.523 -4.793 -26.618 1.00 47.59 103 TRP A O 1
ATOM 833 N N . GLY A 1 104 ? 18.726 -2.635 -27.150 1.00 56.50 104 GLY A N 1
ATOM 834 C CA . GLY A 1 104 ? 17.388 -2.548 -27.771 1.00 56.50 104 GLY A CA 1
ATOM 835 C C . GLY A 1 104 ? 16.214 -2.712 -26.792 1.00 56.50 104 GLY A C 1
ATOM 836 O O . GLY A 1 104 ? 15.066 -2.874 -27.197 1.00 56.50 104 GLY A O 1
ATOM 837 N N . ALA A 1 105 ? 16.492 -2.688 -25.482 1.00 56.91 105 ALA A N 1
ATOM 838 C CA . ALA A 1 105 ? 15.491 -2.887 -24.437 1.00 56.91 105 ALA A CA 1
ATOM 839 C C . ALA A 1 105 ? 14.383 -1.827 -24.507 1.00 56.91 105 ALA A C 1
ATOM 841 O O . ALA A 1 105 ? 13.212 -2.147 -24.330 1.00 56.91 105 ALA A O 1
ATOM 842 N N . ASN A 1 106 ? 14.738 -0.572 -24.796 1.00 59.06 106 ASN A N 1
ATOM 843 C CA . ASN A 1 106 ? 13.771 0.520 -24.887 1.00 59.06 106 ASN A CA 1
ATOM 844 C C . ASN A 1 106 ? 12.796 0.310 -26.053 1.00 59.06 106 ASN A C 1
ATOM 846 O O . ASN A 1 106 ? 11.598 0.522 -25.885 1.00 59.06 106 ASN A O 1
ATOM 850 N N . GLU A 1 107 ? 13.293 -0.114 -27.214 1.00 64.69 107 GLU A N 1
ATOM 851 C CA . GLU A 1 107 ? 12.488 -0.449 -28.390 1.00 64.69 107 GLU A CA 1
ATOM 852 C C . GLU A 1 107 ? 11.571 -1.636 -28.083 1.00 64.69 107 GLU A C 1
ATOM 854 O O . GLU A 1 107 ? 10.362 -1.537 -28.273 1.00 64.69 107 GLU A O 1
ATOM 859 N N . GLN A 1 108 ? 12.095 -2.700 -27.469 1.00 63.25 108 GLN A N 1
ATOM 860 C CA . GLN A 1 108 ? 11.298 -3.871 -27.100 1.00 63.25 108 GLN A CA 1
ATOM 861 C C . GLN A 1 108 ? 10.197 -3.549 -26.073 1.00 63.25 108 GLN A C 1
ATOM 863 O O . GLN A 1 108 ? 9.071 -4.022 -26.219 1.00 63.25 108 GLN A O 1
ATOM 868 N N . TYR A 1 109 ? 10.482 -2.723 -25.060 1.00 67.56 109 TYR A N 1
ATOM 869 C CA . TYR A 1 109 ? 9.474 -2.286 -24.085 1.00 67.56 109 TYR A CA 1
ATOM 870 C C . TYR A 1 109 ? 8.407 -1.372 -24.704 1.00 67.56 109 TYR A C 1
ATOM 872 O O . TYR A 1 109 ? 7.263 -1.382 -24.246 1.00 67.56 109 TYR A O 1
ATOM 880 N N . LYS A 1 110 ? 8.756 -0.593 -25.736 1.00 70.12 110 LYS A N 1
ATOM 881 C CA . LYS A 1 110 ? 7.808 0.262 -26.470 1.00 70.12 110 LYS A CA 1
ATOM 882 C C . LYS A 1 110 ? 6.941 -0.533 -27.444 1.00 70.12 110 LYS A C 1
ATOM 884 O O . LYS A 1 110 ? 5.739 -0.299 -27.509 1.00 70.12 110 LYS A O 1
ATOM 889 N N . GLU A 1 111 ? 7.542 -1.449 -28.194 1.00 73.62 111 GLU A N 1
ATOM 890 C CA . GLU A 1 111 ? 6.868 -2.239 -29.231 1.00 73.62 111 GLU A CA 1
ATOM 891 C C . GLU A 1 111 ? 6.075 -3.413 -28.648 1.00 73.62 111 GLU A C 1
ATOM 893 O O . GLU A 1 111 ? 5.094 -3.863 -29.238 1.00 73.62 111 GLU A O 1
ATOM 898 N N . ASN A 1 112 ? 6.478 -3.909 -27.478 1.00 71.62 112 ASN A N 1
ATOM 899 C CA . ASN A 1 112 ? 5.880 -5.077 -26.851 1.00 71.62 112 ASN A CA 1
ATOM 900 C C . ASN A 1 112 ? 5.717 -4.873 -25.337 1.00 71.62 112 ASN A C 1
ATOM 902 O O . ASN A 1 112 ? 6.356 -5.582 -24.553 1.00 71.62 112 ASN A O 1
ATOM 906 N N . PRO A 1 113 ? 4.875 -3.912 -24.905 1.00 75.56 113 PRO A N 1
ATOM 907 C CA . PRO A 1 113 ? 4.744 -3.548 -23.501 1.00 75.56 113 PRO A CA 1
ATOM 908 C C . PRO A 1 113 ? 4.410 -4.764 -22.640 1.00 75.56 113 PRO A C 1
ATOM 910 O O . PRO A 1 113 ? 3.691 -5.689 -23.041 1.00 75.56 113 PRO A O 1
ATOM 913 N N . GLY A 1 114 ? 4.979 -4.764 -21.441 1.00 76.50 114 GLY A N 1
ATOM 914 C CA . GLY A 1 114 ? 4.876 -5.903 -20.546 1.00 76.50 114 GLY A CA 1
ATOM 915 C C . GLY A 1 114 ? 3.496 -5.979 -19.908 1.00 76.50 114 GLY A C 1
ATOM 916 O O . GLY A 1 114 ? 2.900 -4.955 -19.557 1.00 76.50 114 GLY A O 1
ATOM 917 N N . LYS A 1 115 ? 2.977 -7.198 -19.753 1.00 85.50 115 LYS A N 1
ATOM 918 C CA . LYS A 1 115 ? 1.657 -7.428 -19.146 1.00 85.50 115 LYS A CA 1
ATOM 919 C C . LYS A 1 115 ? 1.808 -7.770 -17.673 1.00 85.50 115 LYS A C 1
ATOM 921 O O . LYS A 1 115 ? 1.813 -8.929 -17.274 1.00 85.50 115 LYS A O 1
ATOM 926 N N . TRP A 1 116 ? 1.961 -6.725 -16.870 1.00 86.00 116 TRP A N 1
ATOM 927 C CA . TRP A 1 116 ? 2.237 -6.839 -15.441 1.00 86.00 116 TRP A CA 1
ATOM 928 C C . TRP A 1 116 ? 0.978 -6.853 -14.586 1.00 86.00 116 TRP A C 1
ATOM 930 O O . TRP A 1 116 ? -0.099 -6.422 -15.000 1.00 86.00 116 TRP A O 1
ATOM 940 N N . SER A 1 117 ? 1.135 -7.315 -13.352 1.00 92.25 117 SER A N 1
ATOM 941 C CA . SER A 1 117 ? 0.121 -7.164 -12.316 1.00 92.25 117 SER A CA 1
ATOM 942 C C . SER A 1 117 ? 0.682 -6.422 -11.112 1.00 92.25 117 SER A C 1
ATOM 944 O O . SER A 1 117 ? 1.885 -6.452 -10.870 1.00 92.25 117 SER A O 1
ATOM 946 N N . ALA A 1 118 ? -0.187 -5.783 -10.341 1.00 94.75 118 ALA A N 1
ATOM 947 C CA . ALA A 1 118 ? 0.125 -5.269 -9.018 1.00 94.75 118 ALA A CA 1
ATOM 948 C C . ALA A 1 118 ? -0.368 -6.252 -7.949 1.00 94.75 118 ALA A C 1
ATOM 950 O O . ALA A 1 118 ? -1.445 -6.843 -8.085 1.00 94.75 118 ALA A O 1
ATOM 951 N N . THR A 1 119 ? 0.407 -6.396 -6.881 1.00 96.25 119 THR A N 1
ATOM 952 C CA . THR A 1 119 ? 0.037 -7.165 -5.689 1.00 96.25 119 THR A CA 1
ATOM 953 C C . THR A 1 119 ? 0.278 -6.305 -4.461 1.00 96.25 119 THR A C 1
ATOM 955 O O . THR A 1 119 ? 1.266 -5.570 -4.402 1.00 96.25 119 THR A O 1
ATOM 958 N N . ILE A 1 120 ? -0.640 -6.377 -3.500 1.00 97.25 120 ILE A N 1
ATOM 959 C CA . ILE A 1 120 ? -0.666 -5.497 -2.335 1.00 97.25 120 ILE A CA 1
ATOM 960 C C . ILE A 1 120 ? -0.534 -6.306 -1.055 1.00 97.25 120 ILE A C 1
ATOM 962 O O . ILE A 1 120 ? -1.254 -7.277 -0.853 1.00 97.25 120 ILE A O 1
ATOM 966 N N . TRP A 1 121 ? 0.323 -5.853 -0.153 1.00 97.25 121 TRP A N 1
ATOM 967 C CA . TRP A 1 121 ? 0.438 -6.366 1.201 1.00 97.25 121 TRP A CA 1
ATOM 968 C C . TRP A 1 121 ? 0.028 -5.286 2.205 1.00 97.25 121 TRP A C 1
ATOM 970 O O . TRP A 1 121 ? 0.607 -4.200 2.201 1.00 97.25 121 TRP A O 1
ATOM 980 N N . PRO A 1 122 ? -0.938 -5.558 3.092 1.00 97.00 122 PRO A N 1
ATOM 981 C CA . PRO A 1 122 ? -1.213 -4.692 4.232 1.00 97.00 122 PRO A CA 1
ATOM 982 C C . PRO A 1 122 ? -0.019 -4.661 5.186 1.00 97.00 122 PRO A C 1
ATOM 984 O O . PRO A 1 122 ? 0.460 -5.714 5.617 1.00 97.00 122 PRO A O 1
ATOM 987 N N . LEU A 1 123 ? 0.453 -3.464 5.525 1.00 97.31 123 LEU A N 1
ATOM 988 C CA . LEU A 1 123 ? 1.580 -3.286 6.436 1.00 97.31 123 LEU A CA 1
ATOM 989 C C . LEU A 1 123 ? 1.133 -3.383 7.898 1.00 97.31 123 LEU A C 1
ATOM 991 O O . LEU A 1 123 ? -0.011 -3.088 8.252 1.00 97.31 123 LEU A O 1
ATOM 995 N N . LEU A 1 124 ? 2.071 -3.797 8.745 1.00 96.25 124 LEU A N 1
ATOM 996 C CA . LEU A 1 124 ? 1.922 -3.923 10.197 1.00 96.25 124 LEU A CA 1
ATOM 997 C C . LEU A 1 124 ? 2.830 -2.960 10.970 1.00 96.25 124 LEU A C 1
ATOM 999 O O . LEU A 1 124 ? 2.761 -2.916 12.200 1.00 96.25 124 LEU A O 1
ATOM 1003 N N . ARG A 1 125 ? 3.690 -2.213 10.268 1.00 97.12 125 ARG A N 1
ATOM 1004 C CA . ARG A 1 125 ? 4.551 -1.182 10.851 1.00 97.12 125 ARG A CA 1
ATOM 1005 C C . ARG A 1 125 ? 4.077 0.201 10.432 1.00 97.12 125 ARG A C 1
ATOM 1007 O O . ARG A 1 125 ? 3.813 0.393 9.242 1.00 97.12 125 ARG A O 1
ATOM 1014 N N . PRO A 1 126 ? 3.984 1.146 11.381 1.00 96.88 126 PRO A N 1
ATOM 1015 C CA . PRO A 1 126 ? 3.697 2.522 11.037 1.00 96.88 126 PRO A CA 1
ATOM 1016 C C . PRO A 1 126 ? 4.895 3.116 10.299 1.00 96.88 126 PRO A C 1
ATOM 1018 O O . PRO A 1 126 ? 6.029 2.688 10.497 1.00 96.88 126 PRO A O 1
ATOM 1021 N N . TRP A 1 127 ? 4.653 4.110 9.464 1.00 97.81 127 TRP A N 1
ATOM 1022 C CA . TRP A 1 127 ? 5.704 4.906 8.829 1.00 97.81 127 TRP A CA 1
ATOM 1023 C C . TRP A 1 127 ? 5.146 6.287 8.519 1.00 97.81 127 TRP A C 1
ATOM 1025 O O . TRP A 1 127 ? 3.930 6.458 8.497 1.00 97.81 127 TRP A O 1
ATOM 1035 N N . ASP A 1 128 ? 6.005 7.273 8.280 1.00 96.75 128 ASP A N 1
ATOM 1036 C CA . ASP A 1 128 ? 5.578 8.641 7.991 1.00 96.75 128 ASP A CA 1
ATOM 1037 C C . ASP A 1 128 ? 6.467 9.268 6.920 1.00 96.75 128 ASP A C 1
ATOM 1039 O O . ASP A 1 128 ? 7.677 9.206 7.044 1.00 96.75 128 ASP A O 1
ATOM 1043 N N . ALA A 1 129 ? 5.885 9.868 5.880 1.00 96.25 129 ALA A N 1
ATOM 1044 C CA . ALA A 1 129 ? 6.626 10.586 4.838 1.00 96.25 129 ALA A CA 1
ATOM 1045 C C . ALA A 1 129 ? 6.261 12.080 4.755 1.00 96.25 129 ALA A C 1
ATOM 1047 O O . ALA A 1 129 ? 6.443 12.709 3.714 1.00 96.25 129 ALA A O 1
ATOM 1048 N N . SER A 1 130 ? 5.718 12.653 5.834 1.00 93.75 130 SER A N 1
ATOM 1049 C CA . SER A 1 130 ? 5.507 14.103 5.969 1.00 93.75 130 SER A CA 1
ATOM 1050 C C . SER A 1 130 ? 6.824 14.879 6.015 1.00 93.75 130 SER A C 1
ATOM 1052 O O . SER A 1 130 ? 6.878 16.016 5.552 1.00 93.75 130 SER A O 1
ATOM 1054 N N . ASP A 1 131 ? 7.877 14.245 6.528 1.00 93.06 131 ASP A N 1
ATOM 1055 C CA . ASP A 1 131 ? 9.249 14.735 6.553 1.00 93.06 131 ASP A CA 1
ATOM 1056 C C . ASP A 1 131 ? 10.184 13.615 6.076 1.00 93.06 131 ASP A C 1
ATOM 1058 O O . ASP A 1 131 ? 10.049 12.453 6.467 1.00 93.06 131 ASP A O 1
ATOM 1062 N N . THR A 1 132 ? 11.160 13.971 5.246 1.00 94.06 132 THR A N 1
ATOM 1063 C CA . THR A 1 132 ? 12.250 13.097 4.803 1.00 94.06 132 THR A CA 1
ATOM 1064 C C . THR A 1 132 ? 12.996 12.455 5.977 1.00 94.06 132 THR A C 1
ATOM 1066 O O . THR A 1 132 ? 13.461 11.327 5.845 1.00 94.06 132 THR A O 1
ATOM 1069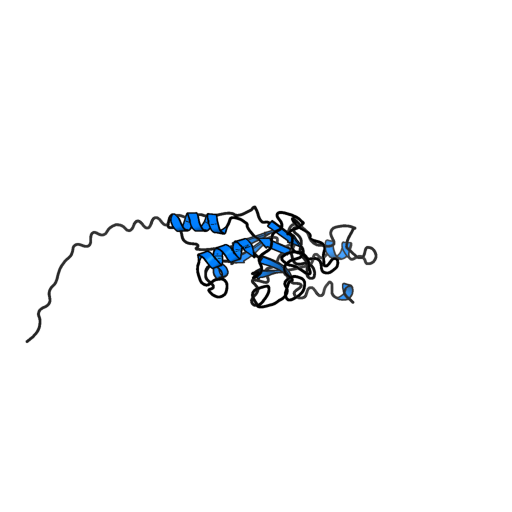 N N . SER A 1 133 ? 13.098 13.132 7.126 1.00 93.88 133 SER A N 1
ATOM 1070 C CA . SER A 1 133 ? 13.754 12.586 8.326 1.00 93.88 133 SER A CA 1
ATOM 1071 C C . SER A 1 133 ? 12.990 11.420 8.975 1.00 93.88 133 SER A C 1
ATOM 1073 O O . SER A 1 133 ? 13.593 10.593 9.660 1.00 93.88 133 SER A O 1
ATOM 1075 N N . LEU A 1 134 ? 11.677 11.342 8.737 1.00 95.06 134 LEU A N 1
ATOM 1076 C CA . LEU A 1 134 ? 10.784 10.288 9.227 1.00 95.06 134 LEU A CA 1
ATOM 1077 C C . LEU A 1 134 ? 10.515 9.211 8.167 1.00 95.06 134 LEU A C 1
ATOM 1079 O O . LEU A 1 134 ? 10.090 8.106 8.511 1.00 95.06 134 LEU A O 1
ATOM 1083 N N . ALA A 1 135 ? 10.771 9.539 6.897 1.00 97.12 135 ALA A N 1
ATOM 1084 C CA . ALA A 1 135 ? 10.461 8.704 5.751 1.00 97.12 135 ALA A CA 1
ATOM 1085 C C . ALA A 1 135 ? 11.143 7.332 5.834 1.00 97.12 135 ALA A C 1
ATOM 1087 O O . ALA A 1 135 ? 12.338 7.245 6.125 1.00 97.12 135 ALA A O 1
ATOM 1088 N N . PRO A 1 136 ? 10.405 6.246 5.549 1.00 98.00 136 PRO A N 1
ATOM 1089 C CA . PRO A 1 136 ? 10.962 4.910 5.618 1.00 98.00 136 PRO A CA 1
ATOM 1090 C C . PRO A 1 136 ? 12.051 4.724 4.557 1.00 98.00 136 PRO A C 1
ATOM 1092 O O . PRO A 1 136 ? 11.974 5.251 3.444 1.00 98.00 136 PRO A O 1
ATOM 1095 N N . THR A 1 137 ? 13.048 3.924 4.907 1.00 97.88 137 THR A N 1
ATOM 1096 C CA . THR A 1 137 ? 14.134 3.482 4.032 1.00 97.88 137 THR A CA 1
ATOM 1097 C C . THR A 1 137 ? 14.004 1.982 3.776 1.00 97.88 137 THR A C 1
ATOM 1099 O O . THR A 1 137 ? 13.133 1.299 4.333 1.00 97.88 137 THR A O 1
ATOM 1102 N N . TRP A 1 138 ? 14.880 1.423 2.941 1.00 97.62 138 TRP A N 1
ATOM 1103 C CA . TRP A 1 138 ? 14.921 -0.027 2.752 1.00 97.62 138 TRP A CA 1
ATOM 1104 C C . TRP A 1 138 ? 15.198 -0.774 4.066 1.00 97.62 138 TRP A C 1
ATOM 1106 O O . TRP A 1 138 ? 14.661 -1.862 4.274 1.00 97.62 138 TRP A O 1
ATOM 1116 N N . ASN A 1 139 ? 15.996 -0.194 4.966 1.00 96.69 139 ASN A N 1
ATOM 1117 C CA . ASN A 1 139 ? 16.369 -0.806 6.245 1.00 96.69 139 ASN A CA 1
ATOM 1118 C C . ASN A 1 139 ? 15.389 -0.518 7.388 1.00 96.69 139 ASN A C 1
ATOM 1120 O O . ASN A 1 139 ? 15.182 -1.381 8.247 1.00 96.69 139 ASN A O 1
ATOM 1124 N N . ALA A 1 140 ? 14.766 0.661 7.401 1.00 97.50 140 ALA A N 1
ATOM 1125 C CA . ALA A 1 140 ? 13.982 1.134 8.536 1.00 97.50 140 ALA A CA 1
ATOM 1126 C C . ALA A 1 140 ? 12.604 1.661 8.144 1.00 97.50 140 ALA A C 1
ATOM 1128 O O . ALA A 1 140 ? 12.467 2.418 7.191 1.00 97.50 140 ALA A O 1
ATOM 1129 N N . TRP A 1 141 ? 11.580 1.300 8.920 1.00 97.38 141 TRP A N 1
ATOM 1130 C CA . TRP A 1 141 ? 10.251 1.918 8.814 1.00 97.38 141 TRP A CA 1
ATOM 1131 C C . TRP A 1 141 ? 10.147 3.213 9.617 1.00 97.38 141 TRP A C 1
ATOM 1133 O O . TRP A 1 141 ? 9.300 4.051 9.321 1.00 97.38 141 TRP A O 1
ATOM 1143 N N . LEU A 1 142 ? 11.031 3.381 10.604 1.00 95.44 142 LEU A N 1
ATOM 1144 C CA . LEU A 1 142 ? 11.245 4.624 11.331 1.00 95.44 142 LEU A CA 1
ATOM 1145 C C . LEU A 1 142 ? 12.758 4.853 11.460 1.00 95.44 142 LEU A C 1
ATOM 1147 O O . LEU A 1 142 ? 13.403 4.186 12.284 1.00 95.44 142 LEU A O 1
ATOM 1151 N N . PRO A 1 143 ? 13.345 5.751 10.647 1.00 93.12 143 PRO A N 1
ATOM 1152 C CA . PRO A 1 143 ? 14.780 6.012 10.655 1.00 93.12 143 PRO A CA 1
ATOM 1153 C C . PRO A 1 143 ? 15.325 6.261 12.066 1.00 93.12 143 PRO A C 1
ATOM 1155 O O . PRO A 1 143 ? 14.689 6.907 12.898 1.00 93.12 143 PRO A O 1
ATOM 1158 N N . ASN A 1 144 ? 16.511 5.715 12.348 1.00 89.56 144 ASN A N 1
ATOM 1159 C CA . ASN A 1 144 ? 17.220 5.816 13.634 1.00 89.56 144 ASN A CA 1
ATOM 1160 C C . ASN A 1 144 ? 16.506 5.226 14.865 1.00 89.56 144 ASN A C 1
ATOM 1162 O O . ASN A 1 144 ? 17.047 5.312 15.965 1.00 89.56 144 ASN A O 1
ATOM 1166 N N . SER A 1 145 ? 15.326 4.620 14.706 1.00 93.69 145 SER A N 1
ATOM 1167 C CA . SER A 1 145 ? 14.542 4.106 15.838 1.00 93.69 145 SER A CA 1
ATOM 1168 C C . SER A 1 145 ? 14.152 2.644 15.677 1.00 93.69 145 SER A C 1
ATOM 1170 O O . SER A 1 145 ? 14.239 1.882 16.640 1.00 93.69 145 SER A O 1
ATOM 1172 N N . ALA A 1 146 ? 13.711 2.231 14.485 1.00 96.06 146 ALA A N 1
ATOM 1173 C CA . ALA A 1 146 ? 13.228 0.874 14.285 1.00 96.06 146 ALA A CA 1
ATOM 1174 C C . ALA A 1 146 ? 13.405 0.367 12.850 1.00 96.06 146 ALA A C 1
ATOM 1176 O O . ALA A 1 146 ? 13.027 1.014 11.870 1.00 96.06 146 ALA A O 1
ATOM 1177 N N . CYS A 1 147 ? 13.943 -0.848 12.754 1.00 97.44 147 CYS A N 1
ATOM 1178 C CA . CYS A 1 147 ? 14.203 -1.524 11.493 1.00 97.44 147 CYS A CA 1
ATOM 1179 C C . CYS A 1 147 ? 13.047 -2.434 11.081 1.00 97.44 147 CYS A C 1
ATOM 1181 O O . CYS A 1 147 ? 12.307 -2.958 11.924 1.00 97.44 147 CYS A O 1
ATOM 1183 N N . TRP A 1 148 ? 12.927 -2.663 9.775 1.00 97.94 148 TRP A N 1
ATOM 1184 C CA . TRP A 1 148 ? 12.142 -3.784 9.271 1.00 97.94 148 TRP A CA 1
ATOM 1185 C C . TRP A 1 148 ? 12.754 -5.098 9.763 1.00 97.94 148 TRP A C 1
ATOM 1187 O O . TRP A 1 148 ? 13.974 -5.216 9.895 1.00 97.94 148 TRP A O 1
ATOM 1197 N N . SER A 1 149 ? 11.931 -6.116 9.995 1.00 97.56 149 SER A N 1
ATOM 1198 C CA . SER A 1 149 ? 12.450 -7.456 10.301 1.00 97.56 149 SER A CA 1
ATOM 1199 C C . SER A 1 149 ? 13.149 -8.104 9.098 1.00 97.56 149 SER A C 1
ATOM 1201 O O . SER A 1 149 ? 14.035 -8.943 9.270 1.00 97.56 149 SER A O 1
ATOM 1203 N N . ARG A 1 150 ? 12.764 -7.709 7.876 1.00 96.25 150 ARG A N 1
ATOM 1204 C CA . ARG A 1 150 ? 13.488 -7.977 6.626 1.00 96.25 150 ARG A CA 1
ATOM 1205 C C . ARG A 1 150 ? 13.453 -6.739 5.740 1.00 96.25 150 ARG A C 1
ATOM 1207 O O . ARG A 1 150 ? 12.408 -6.099 5.640 1.00 96.25 150 ARG A O 1
ATOM 1214 N N . GLY A 1 151 ? 14.568 -6.455 5.066 1.00 94.94 151 GLY A N 1
ATOM 1215 C CA . GLY A 1 151 ? 14.716 -5.291 4.188 1.00 94.94 151 GLY A CA 1
ATOM 1216 C C . GLY A 1 151 ? 13.541 -5.113 3.224 1.00 94.94 151 GLY A C 1
ATOM 1217 O O . GLY A 1 151 ? 12.985 -6.089 2.703 1.00 94.94 151 GLY A O 1
ATOM 1218 N N . GLY A 1 152 ? 13.132 -3.863 3.040 1.00 95.88 152 GLY A N 1
ATOM 1219 C CA . GLY A 1 152 ? 11.972 -3.494 2.242 1.00 95.88 152 GLY A CA 1
ATOM 1220 C C . GLY A 1 152 ? 10.637 -3.880 2.883 1.00 95.88 152 GLY A C 1
ATOM 1221 O O . GLY A 1 152 ? 9.672 -4.085 2.156 1.00 95.88 152 GLY A O 1
ATOM 1222 N N . GLY A 1 153 ? 10.564 -4.076 4.204 1.00 96.50 153 GLY A N 1
ATOM 1223 C CA . GLY A 1 153 ? 9.332 -4.489 4.892 1.00 96.50 153 GLY A CA 1
ATOM 1224 C C . GLY A 1 153 ? 8.818 -5.874 4.487 1.00 96.50 153 GLY A C 1
ATOM 1225 O O . GLY A 1 153 ? 7.618 -6.131 4.522 1.00 96.50 153 GLY A O 1
ATOM 1226 N N . ASN A 1 154 ? 9.715 -6.779 4.079 1.00 95.56 154 ASN A N 1
ATOM 1227 C CA . ASN A 1 154 ? 9.366 -8.107 3.556 1.00 95.56 154 ASN A CA 1
ATOM 1228 C C . ASN A 1 154 ? 9.160 -9.182 4.641 1.00 95.56 154 ASN A C 1
ATOM 1230 O O . ASN A 1 154 ? 9.083 -10.377 4.335 1.00 95.56 154 ASN A O 1
ATOM 1234 N N . GLY A 1 155 ? 9.105 -8.788 5.913 1.00 96.31 155 GLY A N 1
ATOM 1235 C CA . GLY A 1 155 ? 8.802 -9.678 7.024 1.00 96.31 155 GLY A CA 1
ATOM 1236 C C . GLY A 1 155 ? 7.337 -10.092 7.046 1.00 96.31 155 GLY A C 1
ATOM 1237 O O . GLY A 1 155 ? 6.487 -9.373 7.561 1.00 96.31 155 GLY A O 1
ATOM 1238 N N . ASN A 1 156 ? 7.032 -11.261 6.501 1.00 93.44 156 ASN A N 1
ATOM 1239 C CA . ASN A 1 156 ? 5.705 -11.859 6.598 1.00 93.44 156 ASN A CA 1
ATOM 1240 C C . ASN A 1 156 ? 5.371 -12.162 8.075 1.00 93.44 156 ASN A C 1
ATOM 1242 O O . ASN A 1 156 ? 6.158 -12.801 8.778 1.00 93.44 156 ASN A O 1
ATOM 1246 N N . GLY A 1 157 ? 4.257 -11.609 8.558 1.00 92.75 157 GLY A N 1
ATOM 1247 C CA . GLY A 1 157 ? 3.759 -11.733 9.928 1.00 92.75 157 GLY A CA 1
ATOM 1248 C C . GLY A 1 157 ? 4.362 -10.719 10.905 1.00 92.75 157 GLY A C 1
ATOM 1249 O O . GLY A 1 157 ? 3.783 -10.459 11.958 1.00 92.75 157 GLY A O 1
ATOM 1250 N N . SER A 1 158 ? 5.497 -10.110 10.555 1.00 94.56 158 SER A N 1
ATOM 1251 C CA . SER A 1 158 ? 6.232 -9.159 11.397 1.00 94.56 158 SER A CA 1
ATOM 1252 C C . SER A 1 158 ? 6.191 -7.719 10.884 1.00 94.56 158 SER A C 1
ATOM 1254 O O . SER A 1 158 ? 6.103 -6.803 11.698 1.00 94.56 158 SER A O 1
ATOM 1256 N N . ASP A 1 159 ? 6.257 -7.511 9.571 1.00 97.12 159 ASP A N 1
ATOM 1257 C CA . ASP A 1 159 ? 6.253 -6.202 8.902 1.00 97.12 159 ASP A CA 1
ATOM 1258 C C . ASP A 1 159 ? 4.998 -5.989 8.049 1.00 97.12 159 ASP A C 1
ATOM 1260 O O . ASP A 1 159 ? 4.518 -4.862 7.919 1.00 97.12 159 ASP A O 1
ATOM 1264 N N . ARG A 1 160 ? 4.442 -7.077 7.507 1.00 96.00 160 ARG A N 1
ATOM 1265 C CA . ARG A 1 160 ? 3.233 -7.102 6.675 1.00 96.00 160 ARG A CA 1
ATOM 1266 C C . ARG A 1 160 ? 2.427 -8.377 6.911 1.00 96.00 160 ARG A C 1
ATOM 1268 O O . ARG A 1 160 ? 2.972 -9.366 7.398 1.00 96.00 160 ARG A O 1
ATOM 1275 N N . LEU A 1 161 ? 1.143 -8.372 6.557 1.00 94.00 161 LEU A N 1
ATOM 1276 C CA . LEU A 1 161 ? 0.325 -9.589 6.599 1.00 94.00 161 LEU A CA 1
ATOM 1277 C C . LEU A 1 161 ? 0.831 -10.639 5.598 1.00 94.00 161 LEU A C 1
ATOM 1279 O O . LEU A 1 161 ? 1.286 -10.298 4.510 1.00 94.00 161 LEU A O 1
ATOM 1283 N N . ASP A 1 162 ? 0.705 -11.918 5.955 1.00 91.12 162 ASP A N 1
ATOM 1284 C CA . ASP A 1 162 ? 1.169 -13.037 5.120 1.00 91.12 162 ASP A CA 1
ATOM 1285 C C . ASP A 1 162 ? 0.402 -13.157 3.804 1.00 91.12 162 ASP A C 1
ATOM 1287 O O . ASP A 1 162 ? 0.974 -13.536 2.781 1.00 91.12 162 ASP A O 1
ATOM 1291 N N . LEU A 1 163 ? -0.896 -12.845 3.834 1.00 90.31 163 LEU A N 1
ATOM 1292 C CA . LEU A 1 163 ? -1.786 -12.986 2.693 1.00 90.31 163 LEU A CA 1
ATOM 1293 C C . LEU A 1 163 ? -1.858 -11.668 1.903 1.00 90.31 163 LEU A C 1
ATOM 1295 O O . LEU A 1 163 ? -2.443 -10.700 2.400 1.00 90.31 163 LEU A O 1
ATOM 1299 N N . PRO A 1 164 ? -1.304 -11.610 0.679 1.00 93.38 164 PRO A N 1
ATOM 1300 C CA . PRO A 1 164 ? -1.486 -10.456 -0.185 1.00 93.38 164 PRO A CA 1
ATOM 1301 C C . PRO A 1 164 ? -2.902 -10.356 -0.756 1.00 93.38 164 PRO A C 1
ATOM 1303 O O . PRO A 1 164 ? -3.656 -11.327 -0.827 1.00 93.38 164 PRO A O 1
ATOM 1306 N N . LEU A 1 165 ? -3.216 -9.169 -1.266 1.00 93.44 165 LEU A N 1
ATOM 1307 C CA . LEU A 1 165 ? -4.364 -8.872 -2.109 1.00 93.44 165 LEU A CA 1
ATOM 1308 C C . LEU A 1 165 ? -3.908 -8.784 -3.572 1.00 93.44 165 LEU A C 1
ATOM 1310 O O . LEU A 1 165 ? -2.956 -8.073 -3.897 1.00 93.44 165 LEU A O 1
ATOM 1314 N N . GLY A 1 166 ? -4.623 -9.465 -4.467 1.00 89.94 166 GLY A N 1
ATOM 1315 C CA . GLY A 1 166 ? -4.246 -9.586 -5.879 1.00 89.94 166 GLY A CA 1
ATOM 1316 C C . GLY A 1 166 ? -3.636 -10.955 -6.201 1.00 89.94 166 GLY A C 1
ATOM 1317 O O . GLY A 1 166 ? -3.858 -11.901 -5.444 1.00 89.94 166 GLY A O 1
ATOM 1318 N N . PRO A 1 167 ? -2.914 -11.098 -7.325 1.00 93.75 167 PRO A N 1
ATOM 1319 C CA . PRO A 1 167 ? -2.512 -10.057 -8.280 1.00 93.75 167 PRO A CA 1
ATOM 1320 C C . PRO A 1 167 ? -3.690 -9.447 -9.062 1.00 93.75 167 PRO A C 1
ATOM 1322 O O . PRO A 1 167 ? -4.711 -10.100 -9.285 1.00 93.75 167 PRO A O 1
ATOM 1325 N N . ARG A 1 168 ? -3.550 -8.196 -9.513 1.00 95.31 168 ARG A N 1
ATOM 1326 C CA . ARG A 1 168 ? -4.474 -7.540 -10.459 1.00 95.31 168 ARG A CA 1
ATOM 1327 C C . ARG A 1 168 ? -3.708 -6.958 -11.649 1.00 95.31 168 ARG A C 1
ATOM 1329 O O . ARG A 1 168 ? -2.726 -6.262 -11.401 1.00 95.31 168 ARG A O 1
ATOM 1336 N N . PRO A 1 169 ? -4.142 -7.185 -12.905 1.00 94.00 169 PRO A N 1
ATOM 1337 C CA . PRO A 1 169 ? -3.492 -6.595 -14.074 1.00 94.00 169 PRO A CA 1
ATOM 1338 C C . PRO A 1 169 ? -3.399 -5.070 -13.975 1.00 94.00 169 PRO A C 1
ATOM 1340 O O . PRO A 1 169 ? -4.390 -4.418 -13.649 1.00 94.00 169 PRO A O 1
ATOM 1343 N N . LEU A 1 170 ? -2.217 -4.520 -14.257 1.00 92.75 170 LEU A N 1
ATOM 1344 C CA . LEU A 1 170 ? -1.975 -3.080 -14.326 1.00 92.75 170 LEU A CA 1
ATOM 1345 C C . LEU A 1 170 ? -0.895 -2.796 -15.376 1.00 92.75 170 LEU A C 1
ATOM 1347 O O . LEU A 1 170 ? 0.304 -2.905 -15.112 1.00 92.75 170 LEU A O 1
ATOM 1351 N N . HIS A 1 171 ? -1.330 -2.468 -16.588 1.00 89.94 171 HIS A N 1
ATOM 1352 C CA . HIS A 1 171 ? -0.469 -2.244 -17.753 1.00 89.94 171 HIS A CA 1
ATOM 1353 C C . HIS A 1 171 ? -1.210 -1.431 -18.827 1.00 89.94 171 HIS A C 1
ATOM 1355 O O . HIS A 1 171 ? -2.374 -1.080 -18.651 1.00 89.94 171 HIS A O 1
ATOM 1361 N N . ALA A 1 172 ? -0.576 -1.171 -19.973 1.00 88.69 172 ALA A N 1
ATOM 1362 C CA . ALA A 1 172 ? -1.132 -0.330 -21.041 1.00 88.69 172 ALA A CA 1
ATOM 1363 C C . ALA A 1 172 ? -2.554 -0.737 -21.496 1.00 88.69 172 ALA A C 1
ATOM 1365 O O . ALA A 1 172 ? -3.409 0.133 -21.660 1.00 88.69 172 ALA A O 1
ATOM 1366 N N . ASP A 1 173 ? -2.821 -2.045 -21.625 1.00 90.44 173 ASP A N 1
ATOM 1367 C CA . ASP A 1 173 ? -4.150 -2.572 -22.006 1.00 90.44 173 ASP A CA 1
ATOM 1368 C C . ASP A 1 173 ? -5.134 -2.736 -20.823 1.00 90.44 173 ASP A C 1
ATOM 1370 O O . ASP A 1 173 ? -6.311 -3.018 -21.027 1.00 90.44 173 ASP A O 1
ATOM 1374 N N . ALA A 1 174 ? -4.667 -2.591 -19.579 1.00 93.06 174 ALA A N 1
ATOM 1375 C CA . ALA A 1 174 ? -5.449 -2.751 -18.351 1.00 93.06 174 ALA A CA 1
ATOM 1376 C C . ALA A 1 174 ? -5.072 -1.620 -17.390 1.00 93.06 174 ALA A C 1
ATOM 1378 O O . ALA A 1 174 ? -4.301 -1.799 -16.446 1.00 93.06 174 ALA A O 1
ATOM 1379 N N . LYS A 1 175 ? -5.567 -0.415 -17.694 1.00 95.12 175 LYS A N 1
ATOM 1380 C CA . LYS A 1 175 ? -5.091 0.826 -17.066 1.00 95.12 175 LYS A CA 1
ATOM 1381 C C . LYS A 1 175 ? -5.598 1.062 -15.649 1.00 95.12 175 LYS A C 1
ATOM 1383 O O . LYS A 1 175 ? -5.170 2.019 -15.016 1.00 95.12 175 LYS A O 1
ATOM 1388 N N . THR A 1 176 ? -6.501 0.226 -15.154 1.00 96.81 176 THR A N 1
ATOM 1389 C CA . THR A 1 176 ? -7.082 0.376 -13.822 1.00 96.81 176 THR A CA 1
ATOM 1390 C C . THR A 1 176 ? -7.096 -0.966 -13.116 1.00 96.81 176 THR A C 1
ATOM 1392 O O . THR A 1 176 ? -7.625 -1.942 -13.648 1.00 96.81 176 THR A O 1
ATOM 1395 N N . ALA A 1 177 ? -6.558 -0.996 -11.900 1.00 96.06 177 ALA A N 1
ATOM 1396 C CA . ALA A 1 177 ? -6.627 -2.142 -11.007 1.00 96.06 177 ALA A CA 1
ATOM 1397 C C . ALA A 1 177 ? -7.409 -1.767 -9.745 1.00 96.06 177 ALA A C 1
ATOM 1399 O O . ALA A 1 177 ? -7.012 -0.862 -9.013 1.00 96.06 177 ALA A O 1
ATOM 1400 N N . LEU A 1 178 ? -8.507 -2.482 -9.486 1.00 97.44 178 LEU A N 1
ATOM 1401 C CA . LEU A 1 178 ? -9.330 -2.319 -8.288 1.00 97.44 178 LEU A CA 1
ATOM 1402 C C . LEU A 1 178 ? -9.042 -3.440 -7.283 1.00 97.44 178 LEU A C 1
ATOM 1404 O O . LEU A 1 178 ? -9.124 -4.631 -7.607 1.00 97.44 178 LEU A O 1
ATOM 1408 N N . PHE A 1 179 ? -8.735 -3.054 -6.048 1.00 97.69 179 PHE A N 1
ATOM 1409 C CA . PHE A 1 179 ? -8.482 -3.958 -4.931 1.00 97.69 179 PHE A CA 1
ATOM 1410 C C . PHE A 1 179 ? -9.552 -3.778 -3.862 1.00 97.69 179 PHE A C 1
ATOM 1412 O O . PHE A 1 179 ? -9.761 -2.672 -3.374 1.00 97.69 179 PHE A O 1
ATOM 1419 N N . ASN A 1 180 ? -10.198 -4.876 -3.467 1.00 96.19 180 ASN A N 1
ATOM 1420 C CA . ASN A 1 180 ? -11.136 -4.880 -2.351 1.00 96.19 180 ASN A CA 1
ATOM 1421 C C . ASN A 1 180 ? -10.359 -4.918 -1.028 1.00 96.19 180 ASN A C 1
ATOM 1423 O O . ASN A 1 180 ? -9.741 -5.932 -0.703 1.00 96.19 180 ASN A O 1
ATOM 1427 N N . LEU A 1 181 ? -10.412 -3.823 -0.274 1.00 96.19 181 LEU A N 1
ATOM 1428 C CA . LEU A 1 181 ? -9.780 -3.682 1.038 1.00 96.19 181 LEU A CA 1
ATOM 1429 C C . LEU A 1 181 ? -10.754 -3.929 2.194 1.00 96.19 181 LEU A C 1
ATOM 1431 O O . LEU A 1 181 ? -10.324 -3.978 3.343 1.00 96.19 181 LEU A O 1
ATOM 1435 N N . THR A 1 182 ? -12.047 -4.115 1.910 1.00 94.88 182 THR A N 1
ATOM 1436 C CA . THR A 1 182 ? -13.101 -4.331 2.918 1.00 94.88 182 THR A CA 1
ATOM 1437 C C . THR A 1 182 ? -12.725 -5.369 3.985 1.00 94.88 182 THR A C 1
ATOM 1439 O O . THR A 1 182 ? -12.947 -5.087 5.165 1.00 94.88 182 THR A O 1
ATOM 1442 N N . PRO A 1 183 ? -12.092 -6.519 3.649 1.00 92.75 183 PRO A N 1
ATOM 1443 C CA . PRO A 1 183 ? -11.686 -7.489 4.663 1.00 92.75 183 PRO A CA 1
ATOM 1444 C C . PRO A 1 183 ? -10.767 -6.911 5.747 1.00 92.75 183 PRO A C 1
ATOM 1446 O O . PRO A 1 183 ? -10.905 -7.292 6.902 1.00 92.75 183 PRO A O 1
ATOM 1449 N N . LEU A 1 184 ? -9.898 -5.939 5.439 1.00 92.94 184 LEU A N 1
ATOM 1450 C CA . LEU A 1 184 ? -8.993 -5.327 6.428 1.00 92.94 184 LEU A CA 1
ATOM 1451 C C . LEU A 1 184 ? -9.745 -4.571 7.527 1.00 92.94 184 LEU A C 1
ATOM 1453 O O . LEU A 1 184 ? -9.282 -4.485 8.660 1.00 92.94 184 LEU A O 1
ATOM 1457 N N . PHE A 1 185 ? -10.938 -4.065 7.219 1.00 92.19 185 PHE A N 1
ATOM 1458 C CA . PHE A 1 185 ? -11.786 -3.332 8.160 1.00 92.19 185 PHE A CA 1
ATOM 1459 C C . PHE A 1 185 ? -12.646 -4.276 9.017 1.00 92.19 185 PHE A C 1
ATOM 1461 O O . PHE A 1 185 ? -13.291 -3.844 9.978 1.00 92.19 185 PHE A O 1
ATOM 1468 N N . GLN A 1 186 ? -12.606 -5.579 8.725 1.00 89.38 186 GLN A N 1
ATOM 1469 C CA . GLN A 1 186 ? -13.368 -6.629 9.405 1.00 89.38 186 GLN A CA 1
ATOM 1470 C C . GLN A 1 186 ? -12.462 -7.678 10.077 1.00 89.38 186 GLN A C 1
ATOM 1472 O O . GLN A 1 186 ? -12.871 -8.300 11.060 1.00 89.38 186 GLN A O 1
ATOM 1477 N N . ASP A 1 187 ? -11.230 -7.852 9.594 1.00 86.38 187 ASP A N 1
ATOM 1478 C CA . ASP A 1 187 ? -10.297 -8.884 10.041 1.00 86.38 187 ASP A CA 1
ATOM 1479 C C . ASP A 1 187 ? -9.701 -8.569 11.419 1.00 86.38 187 ASP A C 1
ATOM 1481 O O . ASP A 1 187 ? -8.933 -7.623 11.612 1.00 86.38 187 ASP A O 1
ATOM 1485 N N . LYS A 1 188 ? -10.011 -9.428 12.391 1.00 87.44 188 LYS A N 1
ATOM 1486 C CA . LYS A 1 188 ? -9.526 -9.319 13.771 1.00 87.44 188 LYS A CA 1
ATOM 1487 C C . LYS A 1 188 ? -8.007 -9.472 13.892 1.00 87.44 188 LYS A C 1
ATOM 1489 O O . LYS A 1 188 ? -7.438 -8.950 14.851 1.00 87.44 188 LYS A O 1
ATOM 1494 N N . ASN A 1 189 ? -7.352 -10.135 12.938 1.00 83.94 189 ASN A N 1
ATOM 1495 C CA . ASN A 1 189 ? -5.891 -10.243 12.893 1.00 83.94 189 ASN A CA 1
ATOM 1496 C C . ASN A 1 189 ? -5.247 -8.905 12.508 1.00 83.94 189 ASN A C 1
ATOM 1498 O O . ASN A 1 189 ? -4.159 -8.571 12.982 1.00 83.94 189 ASN A O 1
ATOM 1502 N N . TYR A 1 190 ? -5.953 -8.091 11.718 1.00 88.06 190 TYR A N 1
ATOM 1503 C CA . TYR A 1 190 ? -5.527 -6.736 11.391 1.00 88.06 190 TYR A CA 1
ATOM 1504 C C . TYR A 1 190 ? -5.830 -5.729 12.512 1.00 88.06 190 TYR A C 1
ATOM 1506 O O . TYR A 1 190 ? -5.197 -4.686 12.588 1.00 88.06 190 TYR A O 1
ATOM 1514 N N . GLY A 1 191 ? -6.718 -6.042 13.451 1.00 91.06 191 GLY A N 1
ATOM 1515 C CA . GLY A 1 191 ? -6.945 -5.238 14.654 1.00 91.06 191 GLY A CA 1
ATOM 1516 C C . GLY A 1 191 ? -8.127 -5.771 15.452 1.00 91.06 191 GLY A C 1
ATOM 1517 O O . GLY A 1 191 ? -9.147 -6.162 14.877 1.00 91.06 191 GLY A O 1
ATOM 1518 N N . ARG A 1 192 ? -8.020 -5.793 16.783 1.00 92.06 192 ARG A N 1
ATOM 1519 C CA . ARG A 1 192 ? -8.999 -6.466 17.655 1.00 92.06 192 ARG A CA 1
ATOM 1520 C C . ARG A 1 192 ? -10.322 -5.713 17.678 1.00 92.06 192 ARG A C 1
ATOM 1522 O O . ARG A 1 192 ? -11.388 -6.329 17.690 1.00 92.06 192 ARG A O 1
ATOM 1529 N N . THR A 1 193 ? -10.257 -4.387 17.625 1.00 93.50 193 THR A N 1
ATOM 1530 C CA . THR A 1 193 ? -11.427 -3.501 17.592 1.00 93.50 193 THR A CA 1
ATOM 1531 C C . THR A 1 193 ? -11.554 -2.785 16.241 1.00 93.50 193 THR A C 1
ATOM 1533 O O . THR A 1 193 ? -10.555 -2.637 15.535 1.00 93.50 193 THR A O 1
ATOM 1536 N N . PRO A 1 194 ? -12.757 -2.307 15.858 1.00 91.81 194 PRO A N 1
ATOM 1537 C CA . PRO A 1 194 ? -12.917 -1.474 14.662 1.00 91.81 194 PRO A CA 1
ATOM 1538 C C . PRO A 1 194 ? -11.973 -0.264 14.647 1.00 91.81 194 PRO A C 1
ATOM 1540 O O . PRO A 1 194 ? -11.293 -0.026 13.655 1.00 91.81 194 PRO A O 1
ATOM 1543 N N . GLY A 1 195 ? -11.847 0.440 15.779 1.00 93.31 195 GLY A N 1
ATOM 1544 C CA . GLY A 1 195 ? -10.946 1.589 15.901 1.00 93.31 195 GLY A CA 1
ATOM 1545 C C . GLY A 1 195 ? -9.466 1.229 15.742 1.00 93.31 195 GLY A C 1
ATOM 1546 O O . GLY A 1 195 ? -8.714 1.995 15.149 1.00 93.31 195 GLY A O 1
ATOM 1547 N N . GLU A 1 196 ? -9.038 0.055 16.216 1.00 94.69 196 GLU A N 1
ATOM 1548 C CA . GLU A 1 196 ? -7.676 -0.437 15.970 1.00 94.69 196 GLU A CA 1
ATOM 1549 C C . GLU A 1 196 ? -7.417 -0.729 14.494 1.00 94.69 196 GLU A C 1
ATOM 1551 O O . GLU A 1 196 ? -6.341 -0.397 14.007 1.00 94.69 196 GLU A O 1
ATOM 1556 N N . ARG A 1 197 ? -8.385 -1.311 13.775 1.00 95.44 197 ARG A N 1
ATOM 1557 C CA . ARG A 1 197 ? -8.248 -1.580 12.333 1.00 95.44 197 ARG A CA 1
ATOM 1558 C C . ARG A 1 197 ? -8.140 -0.288 11.530 1.00 95.44 197 ARG A C 1
ATOM 1560 O O . ARG A 1 197 ? -7.280 -0.192 10.661 1.00 95.44 197 ARG A O 1
ATOM 1567 N N . LEU A 1 198 ? -8.956 0.714 11.870 1.00 95.81 198 LEU A N 1
ATOM 1568 C CA . LEU A 1 198 ? -8.894 2.042 11.254 1.00 95.81 198 LEU A CA 1
ATOM 1569 C C . LEU A 1 198 ? -7.546 2.722 11.500 1.00 95.81 198 LEU A C 1
ATOM 1571 O O . LEU A 1 198 ? -6.902 3.149 10.544 1.00 95.81 198 LEU A O 1
ATOM 1575 N N . ARG A 1 199 ? -7.086 2.766 12.758 1.00 95.88 199 ARG A N 1
ATOM 1576 C CA . ARG A 1 199 ? -5.771 3.336 13.090 1.00 95.88 199 ARG A CA 1
ATOM 1577 C C . ARG A 1 199 ? -4.635 2.594 12.405 1.00 95.88 199 ARG A C 1
ATOM 1579 O O . ARG A 1 199 ? -3.759 3.229 11.837 1.00 95.88 199 ARG A O 1
ATOM 1586 N N . ARG A 1 200 ? -4.667 1.258 12.387 1.00 95.81 200 ARG A N 1
ATOM 1587 C CA . ARG A 1 200 ? -3.626 0.477 11.710 1.00 95.81 200 ARG A CA 1
ATOM 1588 C C . ARG A 1 200 ? -3.585 0.770 10.215 1.00 95.81 200 ARG A C 1
ATOM 1590 O O . ARG A 1 200 ? -2.498 0.958 9.679 1.00 95.81 200 ARG A O 1
ATOM 1597 N N . PHE A 1 201 ? -4.742 0.848 9.560 1.00 96.62 201 PHE A N 1
ATOM 1598 C CA . PHE A 1 201 ? -4.803 1.203 8.144 1.00 96.62 201 PHE A CA 1
ATOM 1599 C C . PHE A 1 201 ? -4.239 2.604 7.876 1.00 96.62 201 PHE A C 1
ATOM 1601 O O . PHE A 1 201 ? -3.467 2.781 6.938 1.00 96.62 201 PHE A O 1
ATOM 1608 N N . GLU A 1 202 ? -4.585 3.582 8.713 1.00 97.19 202 GLU A N 1
ATOM 1609 C CA . GLU A 1 202 ? -4.078 4.953 8.610 1.00 97.19 202 GLU A CA 1
ATOM 1610 C C . GLU A 1 202 ? -2.559 5.038 8.812 1.00 97.19 202 GLU A C 1
ATOM 1612 O O . GLU A 1 202 ? -1.855 5.636 7.998 1.00 97.19 202 GLU A O 1
ATOM 1617 N N . GLU A 1 203 ? -2.054 4.440 9.890 1.00 97.12 203 GLU A N 1
ATOM 1618 C CA . GLU A 1 203 ? -0.665 4.592 10.323 1.00 97.12 203 GLU A CA 1
ATOM 1619 C C . GLU A 1 203 ? 0.301 3.735 9.498 1.00 97.12 203 GLU A C 1
ATOM 1621 O O . GLU A 1 203 ? 1.411 4.182 9.205 1.00 97.12 203 GLU A O 1
ATOM 1626 N N . CYS A 1 204 ? -0.111 2.514 9.135 1.00 97.44 204 CYS A N 1
ATOM 1627 C CA . CYS A 1 204 ? 0.736 1.528 8.456 1.00 97.44 204 CYS A CA 1
ATOM 1628 C C . CYS A 1 204 ? 0.496 1.493 6.945 1.00 97.44 204 CYS A C 1
ATOM 1630 O O . CYS A 1 204 ? 1.439 1.349 6.174 1.00 97.44 204 CYS A O 1
ATOM 1632 N N . GLY A 1 205 ? -0.755 1.609 6.499 1.00 97.38 205 GLY A N 1
ATOM 1633 C CA . GLY A 1 205 ? -1.094 1.574 5.081 1.00 97.38 205 GLY A CA 1
ATOM 1634 C C . GLY A 1 205 ? -0.761 0.252 4.380 1.00 97.38 205 GLY A C 1
ATOM 1635 O O . GLY A 1 205 ? -0.963 -0.847 4.908 1.00 97.38 205 GLY A O 1
ATOM 1636 N N . LEU A 1 206 ? -0.306 0.369 3.136 1.00 98.19 206 LEU A N 1
ATOM 1637 C CA . LEU A 1 206 ? -0.165 -0.719 2.177 1.00 98.19 206 LEU A CA 1
ATOM 1638 C C . LEU A 1 206 ? 1.201 -0.667 1.495 1.00 98.19 206 LEU A C 1
ATOM 1640 O O . LEU A 1 206 ? 1.736 0.406 1.229 1.00 98.19 206 LEU A O 1
ATOM 1644 N N . GLN A 1 207 ? 1.707 -1.838 1.136 1.00 98.19 207 GLN A N 1
ATOM 1645 C CA . GLN A 1 207 ? 2.881 -2.031 0.299 1.00 98.19 207 GLN A CA 1
ATOM 1646 C C . GLN A 1 207 ? 2.470 -2.650 -1.037 1.00 98.19 207 GLN A C 1
ATOM 1648 O O . GLN A 1 207 ? 1.718 -3.621 -1.062 1.00 98.19 207 GLN A O 1
ATOM 1653 N N . ILE A 1 208 ? 2.984 -2.125 -2.144 1.00 97.69 208 ILE A N 1
ATOM 1654 C CA . ILE A 1 208 ? 2.613 -2.515 -3.504 1.00 97.69 208 ILE A CA 1
ATOM 1655 C C . ILE A 1 208 ? 3.860 -2.957 -4.262 1.00 97.69 208 ILE A C 1
ATOM 1657 O O . ILE A 1 208 ? 4.842 -2.218 -4.326 1.00 97.69 208 ILE A O 1
ATOM 1661 N N . TYR A 1 209 ? 3.792 -4.138 -4.873 1.00 94.00 209 TYR A N 1
ATOM 1662 C CA . TYR A 1 209 ? 4.811 -4.638 -5.794 1.00 94.00 209 TYR A CA 1
ATOM 1663 C C . TYR A 1 209 ? 4.243 -4.877 -7.183 1.00 94.00 209 TYR A C 1
ATOM 1665 O O . TYR A 1 209 ? 3.062 -5.201 -7.357 1.00 94.00 209 TYR A O 1
ATOM 1673 N N . LYS A 1 210 ? 5.142 -4.836 -8.166 1.00 91.50 210 LYS A N 1
ATOM 1674 C CA . LYS A 1 210 ? 4.905 -5.419 -9.482 1.00 91.50 210 LYS A CA 1
ATOM 1675 C C . LYS A 1 210 ? 5.101 -6.927 -9.374 1.00 91.50 210 LYS A C 1
ATOM 1677 O O . LYS A 1 210 ? 6.169 -7.409 -9.011 1.00 91.50 210 LYS A O 1
ATOM 1682 N N . SER A 1 211 ? 4.068 -7.677 -9.721 1.00 86.94 211 SER A N 1
ATOM 1683 C CA . SER A 1 211 ? 4.143 -9.115 -9.923 1.00 86.94 211 SER A CA 1
ATOM 1684 C C . SER A 1 211 ? 4.366 -9.411 -11.396 1.00 86.94 211 SER A C 1
ATOM 1686 O O . SER A 1 211 ? 3.506 -9.180 -12.250 1.00 86.94 211 SER A O 1
ATOM 1688 N N . GLU A 1 212 ? 5.542 -9.954 -11.674 1.00 73.00 212 GLU A N 1
ATOM 1689 C CA . GLU A 1 212 ? 5.957 -10.429 -12.987 1.00 73.00 212 GLU A CA 1
ATOM 1690 C C . GLU A 1 212 ? 5.517 -11.884 -13.148 1.00 73.00 212 GLU A C 1
ATOM 1692 O O . GLU A 1 212 ? 6.320 -12.812 -13.154 1.00 73.00 212 GLU A O 1
ATOM 1697 N N . LEU A 1 213 ? 4.206 -12.118 -13.210 1.00 55.03 213 LEU A N 1
ATOM 1698 C CA . LEU A 1 213 ? 3.699 -13.445 -13.546 1.00 55.03 213 LEU A CA 1
ATOM 1699 C C . LEU A 1 213 ? 3.986 -13.715 -15.028 1.00 55.03 213 LEU A C 1
ATOM 1701 O O . LEU A 1 213 ? 3.213 -13.343 -15.902 1.00 55.03 213 LEU A O 1
ATOM 1705 N N . TYR A 1 214 ? 5.117 -14.372 -15.286 1.00 48.41 214 TYR A N 1
ATOM 1706 C CA . TYR A 1 214 ? 5.431 -15.073 -16.533 1.00 48.41 214 TYR A CA 1
ATOM 1707 C C . TYR A 1 214 ? 5.406 -14.238 -17.821 1.00 48.41 214 TYR A C 1
ATOM 1709 O O . TYR A 1 214 ? 4.941 -14.722 -18.854 1.00 48.41 214 TYR A O 1
ATOM 1717 N N . ASP A 1 215 ? 5.993 -13.038 -17.830 1.00 55.16 215 ASP A N 1
ATOM 1718 C CA . ASP A 1 215 ? 6.326 -12.407 -19.111 1.00 55.16 215 ASP A CA 1
ATOM 1719 C C . ASP A 1 215 ? 7.695 -12.901 -19.610 1.00 55.16 215 ASP A C 1
ATOM 1721 O O . ASP A 1 215 ? 8.724 -12.230 -19.499 1.00 55.16 215 ASP A O 1
ATOM 1725 N N . MET A 1 216 ? 7.718 -14.128 -20.151 1.00 52.38 216 MET A N 1
ATOM 1726 C CA . MET A 1 216 ? 8.942 -14.737 -20.699 1.00 52.38 216 MET A CA 1
ATOM 1727 C C . MET A 1 216 ? 9.594 -13.901 -21.808 1.00 52.38 216 MET A C 1
ATOM 1729 O O . MET A 1 216 ? 10.756 -14.154 -22.133 1.00 52.38 216 MET A O 1
ATOM 1733 N N . LYS A 1 217 ? 8.899 -12.895 -22.361 1.00 62.75 217 LYS A N 1
ATOM 1734 C CA . LYS A 1 217 ? 9.457 -11.958 -23.347 1.00 62.75 217 LYS A CA 1
ATOM 1735 C C . LYS A 1 217 ? 10.734 -11.275 -22.848 1.00 62.75 217 LYS A C 1
ATOM 1737 O O . LYS A 1 217 ? 11.559 -10.882 -23.667 1.00 62.75 217 LYS A O 1
ATOM 1742 N N . TYR A 1 218 ? 10.914 -11.173 -21.529 1.00 61.50 218 TYR A N 1
ATOM 1743 C CA . TYR A 1 218 ? 12.035 -10.470 -20.903 1.00 61.50 218 TYR A CA 1
ATOM 1744 C C . TYR A 1 218 ? 13.040 -11.391 -20.187 1.00 61.50 218 TYR A C 1
ATOM 1746 O O . TYR A 1 218 ? 13.967 -10.903 -19.543 1.00 61.50 218 TYR A O 1
ATOM 1754 N N . ARG A 1 219 ? 12.918 -12.723 -20.330 1.00 53.72 219 ARG A N 1
ATOM 1755 C CA . ARG A 1 219 ? 13.761 -13.726 -19.640 1.00 53.72 219 ARG A CA 1
ATOM 1756 C C . ARG A 1 219 ? 15.270 -13.505 -19.818 1.00 53.72 219 ARG A C 1
ATOM 1758 O O . ARG A 1 219 ? 16.031 -13.757 -18.892 1.00 53.72 219 ARG A O 1
ATOM 1765 N N . ASN A 1 220 ? 15.699 -13.032 -20.986 1.00 52.16 220 ASN A N 1
ATOM 1766 C CA . ASN A 1 220 ? 17.118 -12.894 -21.328 1.00 52.16 220 ASN A CA 1
ATOM 1767 C C . ASN A 1 220 ? 17.760 -11.586 -20.825 1.00 52.16 220 ASN A C 1
ATOM 1769 O O . ASN A 1 220 ? 18.943 -11.378 -21.064 1.00 52.16 220 ASN A O 1
ATOM 1773 N N . PHE A 1 221 ? 17.016 -10.704 -20.145 1.00 50.28 221 PHE A N 1
ATOM 1774 C CA . PHE A 1 221 ? 17.560 -9.437 -19.626 1.00 50.28 221 PHE A CA 1
ATOM 1775 C C . PHE A 1 221 ? 18.124 -9.526 -18.203 1.00 50.28 221 PHE A C 1
ATOM 1777 O O . PHE A 1 221 ? 18.871 -8.637 -17.796 1.00 50.28 221 PHE A O 1
ATOM 1784 N N . TYR A 1 222 ? 17.778 -10.581 -17.462 1.00 40.91 222 TYR A N 1
ATOM 1785 C CA . TYR A 1 222 ? 18.219 -10.805 -16.081 1.00 40.91 222 TYR A CA 1
ATOM 1786 C C . TYR A 1 222 ? 19.288 -11.906 -15.951 1.00 40.91 222 TYR A C 1
ATOM 1788 O O . TYR A 1 222 ? 19.646 -12.261 -14.830 1.00 40.91 222 TYR A O 1
ATOM 1796 N N . ALA A 1 223 ? 19.762 -12.455 -17.077 1.00 37.41 223 ALA A N 1
ATOM 1797 C CA . ALA A 1 223 ? 20.844 -13.439 -17.138 1.00 37.41 223 ALA A CA 1
ATOM 1798 C C . ALA A 1 223 ? 22.219 -12.770 -17.282 1.00 37.41 223 ALA A C 1
ATOM 1800 O O . ALA A 1 223 ? 22.296 -11.700 -17.934 1.00 37.41 223 ALA A O 1
#

Radius of gyration: 24.02 Å; chains: 1; bounding box: 80×45×61 Å

pLDDT: mean 82.7, std 20.73, range [29.11, 98.62]

Foldseek 3Di:
DDDDDDDDDDPPPPPPPPPPVPPDDDDDADPKKKWKAAPVFFQFTGTPDDDAEAHIKMFIAGAPQLVVVVVVVVVVDDDPFDKDKAFADDDPLCDCPPPPNPPCVSVCCVVPPAWWWKKKWQFQDFFDRPDSQGGAYQFPSGPPPGGQPHGPLPDDVGTTDVDIWDRFTPTPVRGMGMTTPVVLCVDCSNPVDSSSSSVSCRGGNMIMYIDRPDPCVCVVVVD

Secondary structure (DSSP, 8-state):
--PPP----------------PPPPPP-----EEEE--TTSTT--EET-----SSSPEEEE-TTHHHHHHHHHHTT------EEEEE----TTSSTTTS-TTTTHHHHHHHS----EEEEEEBSS----SSTTTS--SSEEETTTEE-SSGGGT-BTTTB-SS-EEEEE-BTTB-EEEEE-GGGGT-TTT-SSHHHHHHHHHHH-EEEEEE----GGGGGG--

Sequence (223 aa):
MIPRHLFIPLFCLTLPLTMFANEPEVLVFTNAQSAVLDPANWDAPYPNERYFDALRPLLIRYPGIAQTIRDKEAAGFRVDKVELSLTWERQEGAGPQRGRSGWGANEQYKENPGKWSATIWPLLRPWDASDTSLAPTWNAWLPNSACWSRGGGNGNGSDRLDLPLGPRPLHADAKTALFNLTPLFQDKNYGRTPGERLRRFEECGLQIYKSELYDMKYRNFYA